Protein AF-A0A7C3FLA0-F1 (afdb_monomer_lite)

Secondary structure (DSSP, 8-state):
-PPEEEEE--S-HHHHHHHHHHHHHH-PEEEEEEEESSS-S--HHHHHHHHHTT-SEEEEEE-HHHHIIIIIHHHHHTT--BTTTB--HHHHHHHHHHHHHHHHHHHHT-SEEEE---TT---------SS----------TT----HHHH--STT----TTHHHHHHHHHTHHHHHHHHHHS-SS----

pLDDT: mean 84.27, std 17.68, range [27.56, 97.69]

Structure (mmCIF, N/CA/C/O backbone):
data_AF-A0A7C3FLA0-F1
#
_entry.id   AF-A0A7C3FLA0-F1
#
loop_
_atom_site.group_PDB
_atom_site.id
_atom_site.type_symbol
_atom_site.label_atom_id
_atom_site.label_alt_id
_atom_site.label_comp_id
_atom_site.label_asym_id
_atom_site.label_entity_id
_atom_site.label_seq_id
_atom_site.pdbx_PDB_ins_code
_atom_site.Cartn_x
_atom_site.Cartn_y
_atom_site.Cartn_z
_atom_site.occupancy
_atom_site.B_iso_or_equiv
_atom_site.auth_seq_id
_atom_site.auth_comp_id
_atom_site.auth_asym_id
_atom_site.auth_atom_id
_atom_site.pdbx_PDB_model_num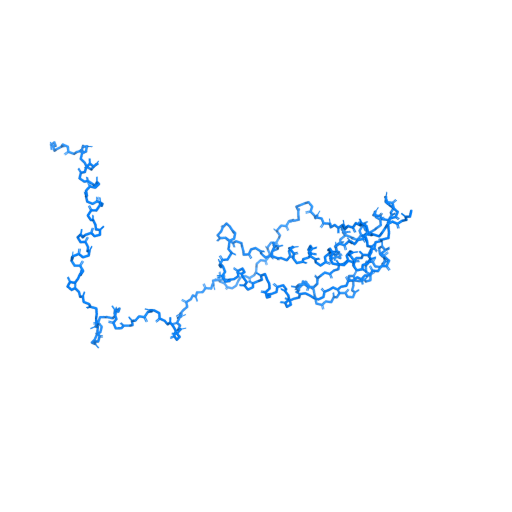
ATOM 1 N N . MET A 1 1 ? -28.537 -6.741 24.104 1.00 51.50 1 MET A N 1
ATOM 2 C CA . MET A 1 1 ? -27.100 -6.924 24.397 1.00 51.50 1 MET A CA 1
ATOM 3 C C . MET A 1 1 ? -26.353 -5.803 23.706 1.00 51.50 1 MET A C 1
ATOM 5 O O . MET A 1 1 ? -26.644 -5.553 22.544 1.00 51.50 1 MET A O 1
ATOM 9 N N . SER A 1 2 ? -25.480 -5.097 24.422 1.00 67.00 2 SER A N 1
ATOM 10 C CA . SER A 1 2 ? -24.563 -4.131 23.807 1.00 67.00 2 SER A CA 1
ATOM 11 C C . SER A 1 2 ? -23.620 -4.897 22.872 1.00 67.00 2 SER A C 1
ATOM 13 O O . SER A 1 2 ? -23.016 -5.882 23.290 1.00 67.00 2 SER A O 1
ATOM 15 N N . GLY A 1 3 ? -23.589 -4.531 21.589 1.00 89.44 3 GLY A N 1
ATOM 16 C CA . GLY A 1 3 ? -22.685 -5.137 20.610 1.00 89.44 3 GLY A CA 1
ATOM 17 C C . GLY A 1 3 ? -21.301 -4.490 20.664 1.00 89.44 3 GLY A C 1
ATOM 18 O O . GLY A 1 3 ? -21.177 -3.315 21.003 1.00 89.44 3 GLY A O 1
ATOM 19 N N . LYS A 1 4 ? -20.257 -5.233 20.295 1.00 95.56 4 LYS A N 1
ATOM 20 C CA . LYS A 1 4 ? -18.892 -4.703 20.174 1.00 95.56 4 LYS A CA 1
ATOM 21 C C . LYS A 1 4 ? -18.638 -4.207 18.747 1.00 95.56 4 LYS A C 1
ATOM 23 O O . LYS A 1 4 ? -19.071 -4.845 17.785 1.00 95.56 4 LYS A O 1
ATOM 28 N N . VAL A 1 5 ? -17.934 -3.086 18.608 1.00 96.50 5 VAL A N 1
ATOM 29 C CA . VAL A 1 5 ? -17.499 -2.521 17.321 1.00 96.50 5 VAL A CA 1
ATOM 30 C C . VAL A 1 5 ? -15.982 -2.402 17.277 1.00 96.50 5 VAL A C 1
ATOM 32 O O . VAL A 1 5 ? -15.367 -1.946 18.243 1.00 96.50 5 VAL A O 1
ATOM 35 N N . ILE A 1 6 ? -15.379 -2.788 16.148 1.00 97.69 6 ILE A N 1
ATOM 36 C CA . ILE A 1 6 ? -13.964 -2.496 15.891 1.00 97.69 6 ILE A CA 1
ATOM 37 C C . ILE A 1 6 ? -13.851 -1.198 15.107 1.00 97.69 6 ILE A C 1
ATOM 39 O O . ILE A 1 6 ? -14.313 -1.124 13.971 1.00 97.69 6 ILE A O 1
ATOM 43 N N . LEU A 1 7 ? -13.221 -0.189 15.697 1.00 96.12 7 LEU A N 1
ATOM 44 C CA . LEU A 1 7 ? -12.960 1.092 15.055 1.00 96.12 7 LEU A CA 1
ATOM 45 C C . LEU A 1 7 ? -11.528 1.131 14.511 1.00 96.12 7 LEU A C 1
ATOM 47 O O . LEU A 1 7 ? -10.572 1.096 15.285 1.00 96.12 7 LEU A O 1
ATOM 51 N N . ALA A 1 8 ? -11.373 1.275 13.194 1.00 94.19 8 ALA A N 1
ATOM 52 C CA . ALA A 1 8 ? -10.091 1.641 12.598 1.00 94.19 8 ALA A CA 1
ATOM 53 C C . ALA A 1 8 ? -9.675 3.034 13.106 1.00 94.19 8 ALA A C 1
ATOM 55 O O . ALA A 1 8 ? -10.347 4.030 12.826 1.00 94.19 8 ALA A O 1
ATOM 56 N N . TYR A 1 9 ? -8.584 3.092 13.870 1.00 93.25 9 TYR A N 1
ATOM 57 C CA . TYR A 1 9 ? -8.217 4.238 14.697 1.00 93.25 9 TYR A CA 1
ATOM 58 C C . TYR A 1 9 ? -6.819 4.754 14.355 1.00 93.25 9 TYR A C 1
ATOM 60 O O . TYR A 1 9 ? -5.822 4.053 14.545 1.00 93.25 9 TYR A O 1
ATOM 68 N N . SER A 1 10 ? -6.751 5.998 13.875 1.00 87.94 10 SER A N 1
ATOM 69 C CA . SER A 1 10 ? -5.503 6.673 13.491 1.00 87.94 10 SER A CA 1
ATOM 70 C C . SER A 1 10 ? -4.912 7.553 14.595 1.00 87.94 10 SER A C 1
ATOM 72 O O . SER A 1 10 ? -3.796 8.034 14.449 1.00 87.94 10 SER A O 1
ATOM 74 N N . GLY A 1 11 ? -5.654 7.812 15.679 1.00 88.12 11 GLY A N 1
ATOM 75 C CA . GLY A 1 11 ? -5.271 8.806 16.690 1.00 88.12 11 GLY A CA 1
ATOM 76 C C . GLY A 1 11 ? -5.697 10.240 16.356 1.00 88.12 11 GLY A C 1
ATOM 77 O O . GLY A 1 11 ? -5.487 11.145 17.167 1.00 88.12 11 GLY A O 1
ATOM 78 N N . GLY A 1 12 ? -6.325 10.465 15.196 1.00 87.19 12 GLY A N 1
ATOM 79 C CA . GLY A 1 12 ? -6.880 11.761 14.802 1.00 87.19 12 GLY A CA 1
ATOM 80 C C . GLY A 1 12 ? -8.119 12.155 15.614 1.00 87.19 12 GLY A C 1
ATOM 81 O O . GLY A 1 12 ? -8.790 11.295 16.188 1.00 87.19 12 GLY A O 1
ATOM 82 N N . LEU A 1 13 ? -8.430 13.458 15.638 1.00 87.81 13 LEU A N 1
ATOM 83 C CA . LEU A 1 13 ? -9.571 14.027 16.371 1.00 87.81 13 LEU A CA 1
ATOM 84 C C . LEU A 1 13 ? -10.882 13.295 16.055 1.00 87.81 13 LEU A C 1
ATOM 86 O O . LEU A 1 13 ? -11.545 12.823 16.974 1.00 87.81 13 LEU A O 1
ATOM 90 N N . ASP A 1 14 ? -11.204 13.135 14.772 1.00 87.94 14 ASP A N 1
ATOM 91 C CA . ASP A 1 14 ? -12.463 12.526 14.329 1.00 87.94 14 ASP A CA 1
ATOM 92 C C . ASP A 1 14 ? -12.613 11.093 14.845 1.00 87.94 14 ASP A C 1
ATOM 94 O O . ASP A 1 14 ? -13.653 10.718 15.382 1.00 87.94 14 ASP A O 1
ATOM 98 N N . THR A 1 15 ? -11.545 10.294 14.750 1.00 89.81 15 THR A N 1
ATOM 99 C CA . THR A 1 15 ? -11.551 8.914 15.247 1.00 89.81 15 THR A CA 1
ATOM 100 C C . THR A 1 15 ? -11.588 8.835 16.772 1.00 89.81 15 THR A C 1
ATOM 102 O O . THR A 1 15 ? -12.104 7.858 17.299 1.00 89.81 15 THR A O 1
ATOM 105 N N . SER A 1 16 ? -11.089 9.845 17.495 1.00 93.44 16 SER A N 1
ATOM 106 C CA . SER A 1 16 ? -11.213 9.913 18.958 1.00 93.44 16 SER A CA 1
ATOM 107 C C . SER A 1 16 ? -12.637 10.273 19.384 1.00 93.44 16 SER A C 1
ATOM 109 O O . SER A 1 16 ? -13.192 9.617 20.259 1.00 93.44 16 SER A O 1
ATOM 111 N N . VAL A 1 17 ? -13.269 11.251 18.726 1.00 93.56 17 VAL A N 1
ATOM 112 C CA . VAL A 1 17 ? -14.672 11.622 18.987 1.00 93.56 17 VAL A CA 1
ATOM 113 C C . VAL A 1 17 ? -15.623 10.478 18.619 1.00 93.56 17 VAL A C 1
ATOM 115 O O . VAL A 1 17 ? -16.594 10.225 19.331 1.00 93.56 17 VAL A O 1
ATOM 118 N N . ALA A 1 18 ? -15.319 9.730 17.553 1.00 93.50 18 ALA A N 1
ATOM 119 C CA . ALA A 1 18 ? -16.112 8.579 17.128 1.00 93.50 18 ALA A CA 1
ATOM 120 C C . ALA A 1 18 ? -16.239 7.493 18.210 1.00 93.50 18 ALA A C 1
ATOM 122 O O . ALA A 1 18 ? -17.262 6.815 18.251 1.00 93.50 18 ALA A O 1
ATOM 123 N N . ILE A 1 19 ? -15.250 7.337 19.101 1.00 95.38 19 ILE A N 1
ATOM 124 C CA . ILE A 1 19 ? -15.308 6.369 20.209 1.00 95.38 19 ILE A CA 1
ATOM 125 C C . ILE A 1 19 ? -16.472 6.712 21.147 1.00 95.38 19 ILE A C 1
ATOM 127 O O . ILE A 1 19 ? -17.348 5.876 21.378 1.00 95.38 19 ILE A O 1
ATOM 131 N N . GLY A 1 20 ? -16.515 7.958 21.630 1.00 94.50 20 GLY A N 1
ATOM 132 C CA . GLY A 1 20 ? -17.603 8.450 22.476 1.00 94.50 20 GLY A CA 1
ATOM 133 C C . GLY A 1 20 ? -18.946 8.404 21.751 1.00 94.50 20 GLY A C 1
ATOM 134 O O . GLY A 1 20 ? -19.919 7.871 22.279 1.00 94.50 20 GLY A O 1
ATOM 135 N N . TRP A 1 21 ? -18.979 8.848 20.491 1.00 94.75 21 TRP A N 1
ATOM 136 C CA . TRP A 1 21 ? -20.202 8.853 19.691 1.00 94.75 21 TRP A CA 1
ATOM 137 C C . TRP A 1 21 ? -20.785 7.450 19.470 1.00 94.75 21 TRP A C 1
ATOM 139 O O . TRP A 1 21 ? -21.989 7.264 19.621 1.00 94.75 21 TRP A O 1
ATOM 149 N N . LEU A 1 22 ? -19.963 6.441 19.156 1.00 94.69 22 LEU A N 1
ATOM 150 C CA . LEU A 1 22 ? -20.425 5.055 18.981 1.00 94.69 22 LEU A CA 1
ATOM 151 C C . LEU A 1 22 ? -20.998 4.483 20.283 1.00 94.69 22 LEU A C 1
ATOM 153 O O . LEU A 1 22 ? -22.019 3.788 20.267 1.00 94.69 22 LEU A O 1
ATOM 157 N N . LYS A 1 23 ? -20.371 4.818 21.412 1.00 94.06 23 LYS A N 1
ATOM 158 C CA . LYS A 1 23 ? -20.833 4.420 22.739 1.00 94.06 23 LYS A CA 1
ATOM 159 C C . LYS A 1 23 ? -22.159 5.089 23.103 1.00 94.06 23 LYS A C 1
ATOM 161 O O . LYS A 1 23 ? -23.083 4.400 23.513 1.00 94.06 23 LYS A O 1
ATOM 166 N N . GLU A 1 24 ? -22.287 6.398 22.919 1.00 94.31 24 GLU A N 1
ATOM 167 C CA . GLU A 1 24 ? -23.503 7.150 23.262 1.00 94.31 24 GLU A CA 1
ATOM 168 C C . GLU A 1 24 ? -24.671 6.837 22.320 1.00 94.31 24 GLU A C 1
ATOM 170 O O . GLU A 1 24 ? -25.794 6.603 22.764 1.00 94.31 24 GLU A O 1
ATOM 175 N N . ARG A 1 25 ? -24.417 6.802 21.007 1.00 94.38 25 ARG A N 1
ATOM 176 C CA . ARG A 1 25 ? -25.463 6.676 19.985 1.00 94.38 25 ARG A CA 1
ATOM 177 C C . ARG A 1 25 ? -25.968 5.249 19.801 1.00 94.38 25 ARG A C 1
ATOM 179 O O . ARG A 1 25 ? -27.135 5.074 19.437 1.00 94.38 25 ARG A O 1
ATOM 186 N N . TYR A 1 26 ? -25.097 4.256 19.981 1.00 93.38 26 TYR A N 1
ATOM 187 C CA . TYR A 1 26 ? -25.412 2.844 19.731 1.00 93.38 26 TYR A CA 1
ATOM 188 C C . TYR A 1 26 ? -25.230 1.954 20.961 1.00 93.38 26 TYR A C 1
ATOM 190 O O . TYR A 1 26 ? -25.517 0.760 20.885 1.00 93.38 26 TYR A O 1
ATOM 198 N N . GLY A 1 27 ? -24.765 2.498 22.089 1.00 93.62 27 GLY A N 1
ATOM 199 C CA . GLY A 1 27 ? -24.521 1.711 23.294 1.00 93.62 27 GLY A CA 1
ATOM 200 C C . GLY A 1 27 ? -23.444 0.650 23.098 1.00 93.62 27 GLY A C 1
ATOM 201 O O . GLY A 1 27 ? -23.500 -0.356 23.795 1.00 93.62 27 GLY A O 1
ATOM 202 N N . MET A 1 28 ? -22.536 0.807 22.127 1.00 95.06 28 MET A N 1
ATOM 203 C CA . MET A 1 28 ? -21.569 -0.226 21.742 1.00 95.06 28 MET A CA 1
ATOM 204 C C . MET A 1 28 ? -20.261 -0.125 22.523 1.00 95.06 28 MET A C 1
ATOM 206 O O . MET A 1 28 ? -19.770 0.967 22.811 1.00 95.06 28 MET A O 1
ATOM 210 N N . GLU A 1 29 ? -19.656 -1.277 22.797 1.00 96.38 29 GLU A N 1
ATOM 211 C CA . GLU A 1 29 ? -18.282 -1.347 23.287 1.00 96.38 29 GLU A CA 1
ATOM 212 C C . GLU A 1 29 ? -17.303 -1.144 22.129 1.00 96.38 29 GLU A C 1
ATOM 214 O O . GLU A 1 29 ? -17.315 -1.894 21.149 1.00 96.38 29 GLU A O 1
ATOM 219 N N . VAL A 1 30 ? -16.446 -0.129 22.234 1.00 97.06 30 VAL A N 1
ATOM 220 C CA . VAL A 1 30 ? -15.512 0.232 21.164 1.00 97.06 30 VAL A CA 1
ATOM 221 C C . VAL A 1 30 ? -14.139 -0.368 21.435 1.00 97.06 30 VAL A C 1
ATOM 223 O O . VAL A 1 30 ? -13.468 0.006 22.397 1.00 97.06 30 VAL A O 1
ATOM 226 N N . VAL A 1 31 ? -13.701 -1.267 20.557 1.00 97.50 31 VAL A N 1
ATOM 227 C CA . VAL A 1 31 ? -12.308 -1.721 20.480 1.00 97.50 31 VAL A CA 1
ATOM 228 C C . VAL A 1 31 ? -11.641 -0.993 19.325 1.00 97.50 31 VAL A C 1
ATOM 230 O O . VAL A 1 31 ? -12.150 -1.000 18.207 1.00 97.50 31 VAL A O 1
ATOM 233 N N . THR A 1 32 ? -10.505 -0.352 19.568 1.00 97.00 32 THR A N 1
ATOM 234 C CA . THR A 1 32 ? -9.769 0.337 18.505 1.00 97.00 32 THR A CA 1
ATOM 235 C C . THR A 1 32 ? -8.733 -0.582 17.873 1.00 97.00 32 THR A C 1
ATOM 237 O O . THR A 1 32 ? -8.091 -1.378 18.558 1.00 97.00 32 THR A O 1
ATOM 240 N N . LEU A 1 33 ? -8.565 -0.460 16.557 1.00 96.75 33 LEU A N 1
ATOM 241 C CA . LEU A 1 33 ? -7.506 -1.103 15.791 1.00 96.75 33 LEU A CA 1
ATOM 242 C C . LEU A 1 33 ? -6.653 -0.033 15.109 1.00 96.75 33 LEU A C 1
ATOM 244 O O . LEU A 1 33 ? -7.130 0.674 14.221 1.00 96.75 33 LEU A O 1
ATOM 248 N N . THR A 1 34 ? -5.378 0.032 15.472 1.00 94.81 34 THR A N 1
ATOM 249 C CA . THR A 1 34 ? -4.352 0.762 14.721 1.00 94.81 34 THR A CA 1
ATOM 250 C C . THR A 1 34 ? -3.480 -0.241 13.973 1.00 94.81 34 THR A C 1
ATOM 252 O O . THR A 1 34 ? -3.007 -1.213 14.558 1.00 94.81 34 THR A O 1
ATOM 255 N N . VAL A 1 35 ? -3.267 -0.026 12.677 1.00 93.50 35 VAL A N 1
ATOM 256 C CA . VAL A 1 35 ? -2.389 -0.869 11.856 1.00 93.50 35 VAL A CA 1
ATOM 257 C C . VAL A 1 35 ? -1.114 -0.087 11.566 1.00 93.50 35 VAL A C 1
ATOM 259 O O . VAL A 1 35 ? -1.184 0.975 10.955 1.00 93.50 35 VAL A O 1
ATOM 262 N N . ASP A 1 36 ? 0.028 -0.610 12.004 1.00 94.00 36 ASP A N 1
ATOM 263 C CA . ASP A 1 36 ? 1.347 -0.056 11.708 1.00 94.00 36 ASP A CA 1
ATOM 264 C C . ASP A 1 36 ? 1.821 -0.541 10.334 1.00 94.00 36 ASP A C 1
ATOM 266 O O . ASP A 1 36 ? 2.253 -1.686 10.167 1.00 94.00 36 ASP A O 1
ATOM 270 N N . VAL A 1 37 ? 1.747 0.360 9.358 1.00 92.56 37 VAL A N 1
ATOM 271 C CA . VAL A 1 37 ? 2.315 0.196 8.010 1.00 92.56 37 VAL A CA 1
ATOM 272 C C . VAL A 1 37 ? 3.550 1.082 7.801 1.00 92.56 37 VAL A C 1
ATOM 274 O O . VAL A 1 37 ? 3.925 1.370 6.667 1.00 92.56 37 VAL A O 1
ATOM 277 N N . GLY A 1 38 ? 4.184 1.530 8.890 1.00 88.62 38 GLY A N 1
ATOM 278 C CA . GLY A 1 38 ? 5.305 2.473 8.877 1.00 88.62 38 GLY A CA 1
ATOM 279 C C . GLY A 1 38 ? 4.872 3.932 9.017 1.00 88.62 38 GLY A C 1
ATOM 280 O O . GLY A 1 38 ? 5.587 4.828 8.578 1.00 88.62 38 GLY A O 1
ATOM 281 N N . ASN A 1 39 ? 3.685 4.172 9.577 1.00 81.00 39 ASN A N 1
ATOM 282 C CA . ASN A 1 39 ? 3.087 5.504 9.672 1.00 81.00 39 ASN A CA 1
ATOM 283 C C . ASN A 1 39 ? 3.502 6.293 10.920 1.00 81.00 39 ASN A C 1
ATOM 285 O O . ASN A 1 39 ? 3.446 7.514 10.863 1.00 81.00 39 ASN A O 1
ATOM 289 N N . GLU A 1 40 ? 3.887 5.633 12.017 1.00 82.94 40 GLU A N 1
ATOM 290 C CA . GLU A 1 40 ? 4.377 6.304 13.228 1.00 82.94 40 GLU A CA 1
ATOM 291 C C . GLU A 1 40 ? 5.471 5.492 13.937 1.00 82.94 40 GLU A C 1
ATOM 293 O O . GLU A 1 40 ? 5.443 4.260 13.887 1.00 82.94 40 GLU A O 1
ATOM 298 N N . PRO A 1 41 ? 6.431 6.151 14.617 1.00 78.00 41 PRO A N 1
ATOM 299 C CA . PRO A 1 41 ? 7.508 5.476 15.333 1.00 78.00 41 PRO A CA 1
ATOM 300 C C . PRO A 1 41 ? 7.087 4.990 16.728 1.00 78.00 41 PRO A C 1
ATOM 302 O O . PRO A 1 41 ? 7.670 4.032 17.231 1.00 78.00 41 PRO A O 1
ATOM 305 N N . ASP A 1 42 ? 6.097 5.632 17.357 1.00 86.00 42 ASP A N 1
ATOM 306 C CA . ASP A 1 42 ? 5.585 5.259 18.677 1.00 86.00 42 ASP A CA 1
ATOM 307 C C . ASP A 1 42 ? 4.053 5.346 18.729 1.00 86.00 42 ASP A C 1
ATOM 309 O O . ASP A 1 42 ? 3.439 6.351 18.375 1.00 86.00 42 ASP A O 1
ATOM 313 N N . PHE A 1 43 ? 3.435 4.276 19.222 1.00 90.44 43 PHE A N 1
ATOM 314 C CA . PHE A 1 43 ? 1.989 4.136 19.363 1.00 90.44 43 PHE A CA 1
ATOM 315 C C . PHE A 1 43 ? 1.506 4.343 20.806 1.00 90.44 43 PHE A C 1
ATOM 317 O O . PHE A 1 43 ? 0.305 4.233 21.059 1.00 90.44 43 PHE A O 1
ATOM 324 N N . SER A 1 44 ? 2.395 4.638 21.761 1.00 91.38 44 SER A N 1
ATOM 325 C CA . SER A 1 44 ? 2.057 4.843 23.176 1.00 91.38 44 SER A CA 1
ATOM 326 C C . SER A 1 44 ? 1.004 5.944 23.365 1.00 91.38 44 SER A C 1
ATOM 328 O O . SER A 1 44 ? -0.042 5.711 23.975 1.00 91.38 44 SER A O 1
ATOM 330 N N . ALA A 1 45 ? 1.214 7.105 22.742 1.00 89.88 45 ALA A N 1
ATOM 331 C CA . ALA A 1 45 ? 0.295 8.237 22.797 1.00 89.88 45 ALA A CA 1
ATOM 332 C C . ALA A 1 45 ? -1.057 7.923 22.135 1.00 89.88 45 ALA A C 1
ATOM 334 O O . ALA A 1 45 ? -2.108 8.276 22.666 1.00 89.88 45 ALA A O 1
ATOM 335 N N . ILE A 1 46 ? -1.046 7.211 21.001 1.00 90.38 46 ILE A N 1
ATOM 336 C CA . ILE A 1 46 ? -2.264 6.782 20.293 1.00 90.38 46 ILE A CA 1
ATOM 337 C C . ILE A 1 46 ? -3.076 5.832 21.178 1.0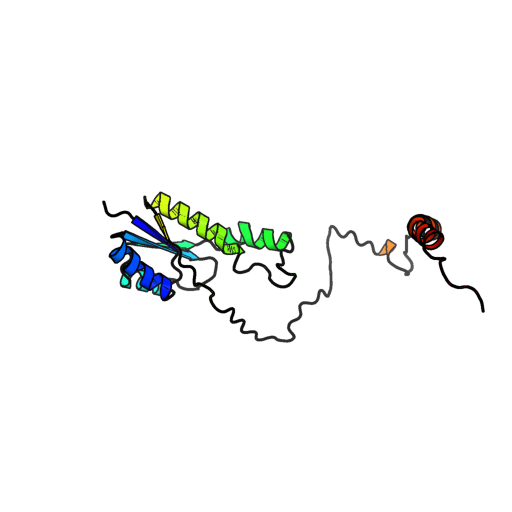0 90.38 46 ILE A C 1
ATOM 339 O O . ILE A 1 46 ? -4.295 5.988 21.293 1.00 90.38 46 ILE A O 1
ATOM 343 N N . ARG A 1 47 ? -2.403 4.886 21.846 1.00 93.81 47 ARG A N 1
ATOM 344 C CA . ARG A 1 47 ? -3.035 3.957 22.789 1.00 93.81 47 ARG A CA 1
ATOM 345 C C . ARG A 1 47 ? -3.678 4.692 23.952 1.00 93.81 47 ARG A C 1
ATOM 347 O O . ARG A 1 47 ? -4.860 4.475 24.203 1.00 93.81 47 ARG A O 1
ATOM 354 N N . GLN A 1 48 ? -2.931 5.573 24.613 1.00 94.88 48 GLN A N 1
ATOM 355 C CA . GLN A 1 48 ? -3.450 6.323 25.753 1.00 94.88 48 GLN A CA 1
ATOM 356 C C . GLN A 1 48 ? -4.656 7.173 25.343 1.00 94.88 48 GLN A C 1
ATOM 358 O O . GLN A 1 48 ? -5.714 7.078 25.953 1.00 94.88 48 GLN A O 1
ATOM 363 N N . LYS A 1 49 ? -4.554 7.882 24.215 1.00 94.50 49 LYS A N 1
ATOM 364 C CA . LYS A 1 49 ? -5.642 8.710 23.689 1.00 94.50 49 LYS A CA 1
ATOM 365 C C . LYS A 1 49 ? -6.919 7.916 23.392 1.00 94.50 49 LYS A C 1
ATOM 367 O O . LYS A 1 49 ? -8.013 8.427 23.601 1.00 94.50 49 LYS A O 1
ATOM 372 N N . ALA A 1 50 ? -6.805 6.683 22.891 1.00 94.81 50 ALA A N 1
ATOM 373 C CA . ALA A 1 50 ? -7.972 5.831 22.655 1.00 94.81 50 ALA A CA 1
ATOM 374 C C . ALA A 1 50 ? -8.650 5.399 23.964 1.00 94.81 50 ALA A C 1
ATOM 376 O O . ALA A 1 50 ? -9.879 5.386 24.040 1.00 94.81 50 ALA A O 1
ATOM 377 N N . LEU A 1 51 ? -7.857 5.060 24.985 1.00 96.12 51 LEU A N 1
ATOM 378 C CA . LEU A 1 51 ? -8.366 4.700 26.311 1.00 96.12 51 LEU A CA 1
ATOM 379 C C . LEU A 1 51 ? -9.055 5.893 26.976 1.00 96.12 51 LEU A C 1
ATOM 381 O O . LEU A 1 51 ? -10.185 5.757 27.441 1.00 96.12 51 LEU A O 1
ATOM 385 N N . ASP A 1 52 ? -8.425 7.068 26.934 1.00 95.88 52 ASP A N 1
ATOM 386 C CA . ASP A 1 52 ? -8.976 8.310 27.485 1.00 95.88 52 ASP A CA 1
ATOM 387 C C . ASP A 1 52 ? -10.292 8.703 26.792 1.00 95.88 52 ASP A C 1
ATOM 389 O O . ASP A 1 52 ? -11.216 9.206 27.428 1.00 95.88 52 ASP A O 1
ATOM 393 N N . ALA A 1 53 ? -10.411 8.419 25.491 1.00 94.69 53 ALA A N 1
ATOM 394 C CA . ALA A 1 53 ? -11.632 8.623 24.714 1.00 94.69 53 ALA A CA 1
ATOM 395 C C . ALA A 1 53 ? -12.732 7.573 24.986 1.00 94.69 53 ALA A C 1
ATOM 397 O O . ALA A 1 53 ? -13.845 7.707 24.476 1.00 94.69 53 ALA A O 1
ATOM 398 N N . GLY A 1 54 ? -12.451 6.539 25.787 1.00 95.62 54 GLY A N 1
ATOM 399 C CA . GLY A 1 54 ? -13.436 5.560 26.248 1.00 95.62 54 GLY A CA 1
ATOM 400 C C . GLY A 1 54 ? -13.438 4.217 25.514 1.00 95.62 54 GLY A C 1
ATOM 401 O O . GLY A 1 54 ? -14.433 3.492 25.607 1.00 95.62 54 GLY A O 1
ATOM 402 N N . ALA A 1 55 ? -12.366 3.869 24.793 1.00 96.62 55 ALA A N 1
ATOM 403 C CA . ALA A 1 55 ? -12.222 2.543 24.196 1.00 96.62 55 ALA A CA 1
ATOM 404 C C . ALA A 1 55 ? -12.039 1.473 25.284 1.00 96.62 55 ALA A C 1
ATOM 406 O O . ALA A 1 55 ? -11.267 1.655 26.223 1.00 96.62 55 ALA A O 1
ATOM 407 N N . VAL A 1 56 ? -12.704 0.324 25.136 1.00 96.88 56 VAL A N 1
ATOM 408 C CA . VAL A 1 56 ? -12.591 -0.790 26.099 1.00 96.88 56 VAL A CA 1
ATOM 409 C C . VAL A 1 56 ? -11.313 -1.606 25.899 1.00 96.88 56 VAL A C 1
ATOM 411 O O . VAL A 1 56 ? -10.858 -2.295 26.808 1.00 96.88 56 VAL A O 1
ATOM 414 N N . LYS A 1 57 ? -10.730 -1.545 24.697 1.00 96.81 57 LYS A N 1
ATOM 415 C CA . LYS A 1 57 ? -9.482 -2.221 24.335 1.00 96.81 57 LYS A CA 1
ATOM 416 C C . LYS A 1 57 ? -8.823 -1.507 23.161 1.00 96.81 57 LYS A C 1
ATOM 418 O O . LYS A 1 57 ? -9.510 -1.037 22.256 1.00 96.81 57 LYS A O 1
ATOM 423 N N . VAL A 1 58 ? -7.491 -1.488 23.161 1.00 96.81 58 VAL A N 1
ATOM 424 C CA . VAL A 1 58 ? -6.683 -0.958 22.058 1.00 96.81 58 VAL A CA 1
ATOM 425 C C . VAL A 1 58 ? -5.812 -2.057 21.472 1.00 96.81 58 VAL A C 1
ATOM 427 O O . VAL A 1 58 ? -4.937 -2.607 22.146 1.00 96.81 58 VAL A O 1
ATOM 430 N N . VAL A 1 59 ? -6.028 -2.349 20.196 1.00 96.50 59 VAL A N 1
ATOM 431 C CA . VAL A 1 59 ? -5.242 -3.292 19.408 1.00 96.50 59 VAL A CA 1
ATOM 432 C C . VAL A 1 59 ? -4.335 -2.500 18.474 1.00 96.50 59 VAL A C 1
ATOM 434 O O . VAL A 1 59 ? -4.791 -1.621 17.748 1.00 96.50 59 VAL A O 1
ATOM 437 N N . VAL A 1 60 ? -3.044 -2.829 18.475 1.00 95.12 60 VAL A N 1
ATOM 438 C CA . VAL A 1 60 ? -2.099 -2.343 17.463 1.00 95.12 60 VAL A CA 1
ATOM 439 C C . VAL A 1 60 ? -1.536 -3.558 16.746 1.00 95.12 60 VAL A C 1
ATOM 441 O O . VAL A 1 60 ? -1.038 -4.472 17.405 1.00 95.12 60 VAL A O 1
ATOM 444 N N . ARG A 1 61 ? -1.654 -3.589 15.418 1.00 94.44 61 ARG A N 1
ATOM 445 C CA . ARG A 1 61 ? -1.142 -4.665 14.564 1.00 94.44 61 ARG A CA 1
ATOM 446 C C . ARG A 1 61 ? 0.051 -4.157 13.775 1.00 94.44 61 ARG A C 1
ATOM 448 O O . ARG A 1 61 ? -0.089 -3.220 13.000 1.00 94.44 61 ARG A O 1
ATOM 455 N N . GLU A 1 62 ? 1.199 -4.793 13.957 1.00 95.06 62 GLU A N 1
ATOM 456 C CA . GLU A 1 62 ? 2.361 -4.559 13.105 1.00 95.06 62 GLU A CA 1
ATOM 457 C C . GLU A 1 62 ? 2.168 -5.268 11.764 1.00 95.06 62 GLU A C 1
ATOM 459 O O . GLU A 1 62 ? 1.954 -6.479 11.733 1.00 95.06 62 GLU A O 1
ATOM 464 N N . ALA A 1 63 ? 2.202 -4.509 10.667 1.00 95.56 63 ALA A N 1
ATOM 465 C CA . ALA A 1 63 ? 1.891 -5.014 9.333 1.00 95.56 63 ALA A CA 1
ATOM 466 C C . ALA A 1 63 ? 2.834 -4.472 8.243 1.00 95.56 63 ALA A C 1
ATOM 468 O O . ALA A 1 63 ? 2.547 -4.617 7.060 1.00 95.56 63 ALA A O 1
ATOM 469 N N . LYS A 1 64 ? 3.974 -3.866 8.610 1.00 94.94 64 LYS A N 1
ATOM 470 C CA . LYS A 1 64 ? 4.964 -3.309 7.663 1.00 94.94 64 LYS A CA 1
ATOM 471 C C . LYS A 1 64 ? 5.450 -4.335 6.642 1.00 94.94 64 LYS A C 1
ATOM 473 O O . LYS A 1 64 ? 5.395 -4.079 5.445 1.00 94.94 64 LYS A O 1
ATOM 478 N N . GLU A 1 65 ? 5.898 -5.499 7.107 1.00 96.50 65 GLU A N 1
ATOM 479 C CA . GLU A 1 65 ? 6.429 -6.543 6.220 1.00 96.50 65 GLU A CA 1
ATOM 480 C C . GLU A 1 65 ? 5.342 -7.084 5.286 1.00 96.50 65 GLU A C 1
ATOM 482 O O . GLU A 1 65 ? 5.553 -7.260 4.086 1.00 96.50 65 GLU A O 1
ATOM 487 N N . GLU A 1 66 ? 4.148 -7.292 5.834 1.00 96.50 66 GLU A N 1
ATOM 488 C CA . GLU A 1 66 ? 2.987 -7.749 5.085 1.00 96.50 66 GLU A CA 1
ATOM 489 C C . GLU A 1 66 ? 2.555 -6.725 4.027 1.00 96.50 66 GLU A C 1
ATOM 491 O O . GLU A 1 66 ? 2.331 -7.081 2.869 1.00 96.50 66 GLU A O 1
ATOM 496 N N . PHE A 1 67 ? 2.532 -5.443 4.394 1.00 96.31 67 PHE A N 1
ATOM 497 C CA . PHE A 1 67 ? 2.254 -4.328 3.500 1.00 96.31 67 PHE A CA 1
ATOM 498 C C . PHE A 1 67 ? 3.262 -4.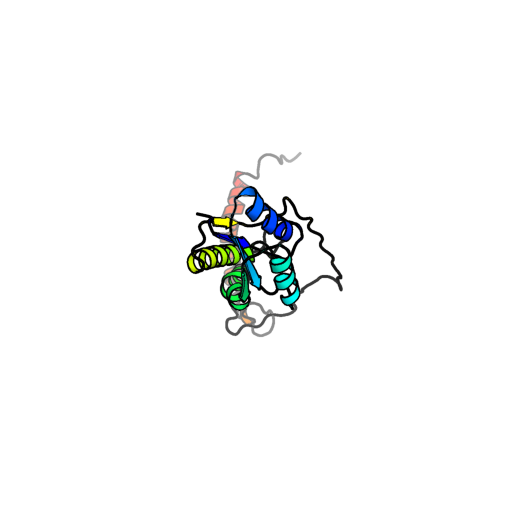257 2.351 1.00 96.31 67 PHE A C 1
ATOM 500 O O . PHE A 1 67 ? 2.875 -4.188 1.180 1.00 96.31 67 PHE A O 1
ATOM 507 N N . VAL A 1 68 ? 4.557 -4.338 2.665 1.00 95.31 68 VAL A N 1
ATOM 508 C CA . VAL A 1 68 ? 5.621 -4.268 1.661 1.00 95.31 68 VAL A CA 1
ATOM 509 C C . VAL A 1 68 ? 5.534 -5.443 0.690 1.00 95.31 68 VAL A C 1
ATOM 511 O O . VAL A 1 68 ? 5.510 -5.239 -0.525 1.00 95.31 68 VAL A O 1
ATOM 514 N N . ARG A 1 69 ? 5.434 -6.671 1.208 1.00 96.75 69 ARG A N 1
ATOM 515 C CA . ARG A 1 69 ? 5.432 -7.880 0.376 1.00 96.75 69 ARG A CA 1
ATOM 516 C C . ARG A 1 69 ? 4.182 -8.024 -0.477 1.00 96.75 69 ARG A C 1
ATOM 518 O O . ARG A 1 69 ? 4.296 -8.433 -1.629 1.00 96.75 69 ARG A O 1
ATOM 525 N N . ARG A 1 70 ? 3.003 -7.737 0.082 1.00 96.56 70 ARG A N 1
ATOM 526 C CA . ARG A 1 70 ? 1.721 -7.993 -0.592 1.00 96.56 70 ARG A CA 1
ATOM 527 C C . ARG A 1 70 ? 1.243 -6.827 -1.453 1.00 96.56 70 ARG A C 1
ATOM 529 O O . ARG A 1 70 ? 0.461 -7.065 -2.365 1.00 96.56 70 ARG A O 1
ATOM 536 N N . PHE A 1 71 ? 1.690 -5.596 -1.187 1.00 94.56 71 PHE A N 1
ATOM 537 C CA . PHE A 1 71 ? 1.159 -4.406 -1.865 1.00 94.56 71 PHE A CA 1
ATOM 538 C C . PHE A 1 71 ? 2.244 -3.540 -2.504 1.00 94.56 71 PHE A C 1
ATOM 540 O O . PHE A 1 71 ? 2.131 -3.217 -3.684 1.00 94.56 71 PHE A O 1
ATOM 547 N N . VAL A 1 72 ? 3.318 -3.202 -1.781 1.00 93.19 72 VAL A N 1
ATOM 548 C CA . VAL A 1 72 ? 4.351 -2.291 -2.314 1.00 93.19 72 VAL A CA 1
ATOM 549 C C . VAL A 1 72 ? 5.161 -2.940 -3.435 1.00 93.19 72 VAL A C 1
ATOM 551 O O . VAL A 1 72 ? 5.295 -2.351 -4.505 1.00 93.19 72 VAL A O 1
ATOM 554 N N . PHE A 1 73 ? 5.685 -4.154 -3.234 1.00 95.81 73 PHE A N 1
ATOM 555 C CA . PHE A 1 73 ? 6.462 -4.835 -4.275 1.00 95.81 73 PHE A CA 1
ATOM 556 C C . PHE A 1 73 ? 5.640 -5.151 -5.528 1.00 95.81 73 PHE A C 1
ATOM 558 O O . PHE A 1 73 ? 6.132 -4.842 -6.611 1.00 95.81 73 PHE A O 1
ATOM 565 N N . PRO A 1 74 ? 4.398 -5.665 -5.438 1.00 96.38 74 PRO A N 1
ATOM 566 C CA . PRO A 1 74 ? 3.567 -5.841 -6.625 1.00 96.38 74 PRO A CA 1
ATOM 567 C C . PRO A 1 74 ? 3.263 -4.529 -7.356 1.00 96.38 74 PRO A C 1
ATOM 569 O O . PRO A 1 74 ? 3.333 -4.493 -8.581 1.00 96.38 74 PRO A O 1
ATOM 572 N N . ALA A 1 75 ? 2.991 -3.435 -6.631 1.00 93.19 75 ALA A N 1
ATOM 573 C CA . ALA A 1 75 ? 2.773 -2.124 -7.247 1.00 93.19 75 ALA A CA 1
ATOM 574 C C . ALA A 1 75 ? 4.026 -1.615 -7.977 1.00 93.19 75 ALA A C 1
ATOM 576 O O . ALA A 1 75 ? 3.926 -1.099 -9.087 1.00 93.19 75 ALA A O 1
ATOM 577 N N . LEU A 1 76 ? 5.210 -1.818 -7.389 1.00 90.44 76 LEU A N 1
ATOM 578 C CA . LEU A 1 76 ? 6.487 -1.475 -8.013 1.00 90.44 76 LEU A CA 1
ATOM 579 C C . LEU A 1 76 ? 6.776 -2.341 -9.249 1.00 90.44 76 LEU A C 1
ATOM 581 O O . LEU A 1 76 ? 7.210 -1.825 -10.272 1.00 90.44 76 LEU A O 1
ATOM 585 N N . GLN A 1 77 ? 6.523 -3.650 -9.170 1.00 91.62 77 GLN A N 1
ATOM 586 C CA . GLN A 1 77 ? 6.700 -4.584 -10.288 1.00 91.62 77 GLN A CA 1
ATOM 587 C C . GLN A 1 77 ? 5.773 -4.267 -11.466 1.00 91.62 77 GLN A C 1
ATOM 589 O O . GLN A 1 77 ? 6.147 -4.499 -12.613 1.00 91.62 77 GLN A O 1
ATOM 594 N N . ALA A 1 78 ? 4.580 -3.745 -11.180 1.00 94.94 78 ALA A N 1
ATOM 595 C CA . ALA A 1 78 ? 3.600 -3.343 -12.179 1.00 94.94 78 ALA A CA 1
ATOM 596 C C . ALA A 1 78 ? 3.823 -1.925 -12.734 1.00 94.94 78 ALA A C 1
ATOM 598 O O . ALA A 1 78 ? 3.041 -1.502 -13.581 1.00 94.94 78 ALA A O 1
ATOM 599 N N . ASP A 1 79 ? 4.835 -1.192 -12.248 1.00 92.75 79 ASP A N 1
ATOM 600 C CA . ASP A 1 79 ? 5.030 0.238 -12.534 1.00 92.75 79 ASP A CA 1
ATOM 601 C C . ASP A 1 79 ? 3.733 1.046 -12.310 1.00 92.75 79 ASP A C 1
ATOM 603 O O . ASP A 1 79 ? 3.276 1.825 -13.147 1.00 92.75 79 ASP A O 1
ATOM 607 N N . ALA A 1 80 ? 3.064 0.782 -11.180 1.00 90.44 80 ALA A N 1
ATOM 608 C CA . ALA A 1 80 ? 1.722 1.282 -10.913 1.00 90.44 80 ALA A CA 1
ATOM 609 C C . ALA A 1 80 ? 1.728 2.790 -10.617 1.00 90.44 80 ALA A C 1
ATOM 611 O O . ALA A 1 80 ? 1.970 3.222 -9.487 1.00 90.44 80 ALA A O 1
ATOM 612 N N . ILE A 1 81 ? 1.396 3.587 -11.634 1.00 91.44 81 ILE A N 1
ATOM 613 C CA . ILE A 1 81 ? 1.303 5.044 -11.550 1.00 91.44 81 ILE A CA 1
ATOM 614 C C . ILE A 1 81 ? -0.099 5.505 -11.969 1.00 91.44 81 ILE A C 1
ATOM 616 O O . ILE A 1 81 ? -0.491 5.423 -13.133 1.00 91.44 81 ILE A O 1
ATOM 620 N N . TYR A 1 82 ? -0.858 6.039 -11.015 1.00 84.38 82 TYR A N 1
ATOM 621 C CA . TYR A 1 82 ? -2.169 6.630 -11.257 1.00 84.38 82 TYR A CA 1
ATOM 622 C C . TYR A 1 82 ? -2.033 7.993 -11.943 1.00 84.38 82 TYR A C 1
ATOM 624 O O . TYR A 1 82 ? -1.240 8.836 -11.513 1.00 84.38 82 TYR A O 1
ATOM 632 N N . GLU A 1 83 ? -2.784 8.185 -13.031 1.00 91.12 83 GLU A N 1
ATOM 633 C CA . GLU A 1 83 ? -2.762 9.396 -13.871 1.00 91.12 83 GLU A CA 1
ATOM 634 C C . GLU A 1 83 ? -1.347 9.812 -14.324 1.00 91.12 83 GLU A C 1
ATOM 636 O O . GLU A 1 83 ? -1.065 10.984 -14.561 1.00 91.12 83 GLU A O 1
ATOM 641 N N . GLY A 1 84 ? -0.423 8.849 -14.424 1.00 88.00 84 GLY A N 1
ATOM 642 C CA . GLY A 1 84 ? 0.966 9.107 -14.813 1.00 88.00 84 GLY A CA 1
ATOM 643 C C . GLY A 1 84 ? 1.772 9.935 -13.802 1.00 88.00 84 GLY A C 1
ATOM 644 O O . GLY A 1 84 ? 2.880 10.347 -14.133 1.00 88.00 84 GLY A O 1
ATOM 645 N N . GLN A 1 85 ? 1.248 10.192 -12.595 1.00 84.00 85 GLN A N 1
ATOM 646 C CA . GLN A 1 85 ? 1.892 11.039 -11.582 1.00 84.00 85 GLN A CA 1
ATOM 647 C C . GLN A 1 85 ? 1.933 10.425 -10.174 1.00 84.00 85 GLN A C 1
ATOM 649 O O . GLN A 1 85 ? 2.897 10.644 -9.443 1.00 84.00 85 GLN A O 1
ATOM 654 N N . TYR A 1 86 ? 0.903 9.680 -9.759 1.00 82.31 86 TYR A N 1
ATOM 655 C CA . TYR A 1 86 ? 0.719 9.302 -8.355 1.00 82.31 86 TYR A CA 1
ATOM 656 C C . TYR A 1 86 ? 0.917 7.794 -8.109 1.00 82.31 86 TYR A C 1
ATOM 658 O O . TYR A 1 86 ? 0.111 6.993 -8.582 1.00 82.31 86 TYR A O 1
ATOM 666 N N . PRO A 1 87 ? 1.912 7.361 -7.311 1.00 88.38 87 PRO A N 1
ATOM 667 C CA . PRO A 1 87 ? 2.231 5.942 -7.112 1.00 88.38 87 PRO A CA 1
ATOM 668 C C . PRO A 1 87 ? 1.345 5.261 -6.051 1.00 88.38 87 PRO A C 1
ATOM 670 O O . PRO A 1 87 ? 1.814 4.458 -5.249 1.00 88.38 87 PRO A O 1
ATOM 673 N N . LEU A 1 88 ? 0.055 5.613 -6.004 1.00 85.75 88 LEU A N 1
ATOM 674 C CA . LEU A 1 88 ? -0.972 4.943 -5.190 1.00 85.75 88 LEU A CA 1
ATOM 675 C C . LEU A 1 88 ? -0.684 4.867 -3.673 1.00 85.75 88 LEU A C 1
ATOM 677 O O . LEU A 1 88 ? -1.282 4.043 -2.982 1.00 85.75 88 LEU A O 1
ATOM 681 N N . ILE A 1 89 ? 0.171 5.745 -3.134 1.00 79.19 89 ILE A N 1
ATOM 682 C CA . ILE A 1 89 ? 0.727 5.666 -1.765 1.00 79.19 89 ILE A CA 1
ATOM 683 C C . ILE A 1 89 ? -0.356 5.387 -0.712 1.00 79.19 89 ILE A C 1
ATOM 685 O O . ILE A 1 89 ? -0.263 4.423 0.046 1.00 79.19 89 ILE A O 1
ATOM 689 N N . SER A 1 90 ? -1.416 6.197 -0.684 1.00 80.44 90 SER A N 1
ATOM 690 C CA . SER A 1 90 ? -2.501 6.063 0.296 1.00 80.44 90 SER A CA 1
ATOM 691 C C . SER A 1 90 ? -3.529 4.988 -0.061 1.00 80.44 90 SER A C 1
ATOM 693 O O . SER A 1 90 ? -4.336 4.611 0.786 1.00 80.44 90 SER A O 1
ATOM 695 N N . ALA A 1 91 ? -3.567 4.531 -1.312 1.00 85.19 91 ALA A N 1
ATOM 696 C CA . ALA A 1 91 ? -4.514 3.518 -1.764 1.00 85.19 91 ALA A CA 1
ATOM 697 C C . A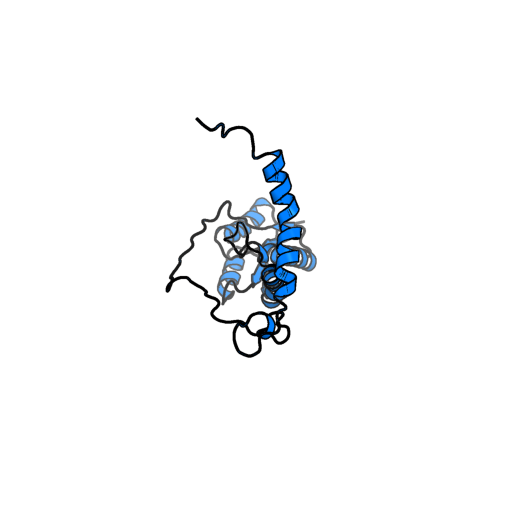LA A 1 91 ? -4.034 2.106 -1.404 1.00 85.19 91 ALA A C 1
ATOM 699 O O . ALA A 1 91 ? -4.847 1.275 -1.002 1.00 85.19 91 ALA A O 1
ATOM 700 N N . LEU A 1 92 ? -2.722 1.856 -1.479 1.00 90.75 92 LEU A N 1
ATOM 701 C CA . LEU A 1 92 ? -2.136 0.527 -1.286 1.00 90.75 92 LEU A CA 1
ATOM 702 C C . LEU A 1 92 ? -2.362 -0.053 0.116 1.00 90.75 92 LEU A C 1
ATOM 704 O O . LEU A 1 92 ? -2.474 -1.266 0.254 1.00 90.75 92 LEU A O 1
ATOM 708 N N . SER A 1 93 ? -2.435 0.775 1.162 1.00 90.69 93 SER A N 1
ATOM 709 C CA . SER A 1 93 ? -2.604 0.287 2.541 1.00 90.69 93 SER A CA 1
ATOM 710 C C . SER A 1 93 ? -4.049 -0.088 2.882 1.00 90.69 93 SER A C 1
ATOM 712 O O . SER A 1 93 ? -4.289 -0.861 3.809 1.00 90.69 93 SER A O 1
ATOM 714 N N . ARG A 1 94 ? -5.033 0.432 2.136 1.00 90.75 94 ARG A N 1
ATOM 715 C CA . ARG A 1 94 ? -6.461 0.292 2.465 1.00 90.75 94 ARG A CA 1
ATOM 716 C C . ARG A 1 94 ? -6.964 -1.154 2.433 1.00 90.75 94 ARG A C 1
ATOM 718 O O . ARG A 1 94 ? -7.680 -1.510 3.368 1.00 90.75 94 ARG A O 1
ATOM 725 N N . PRO A 1 95 ? -6.608 -1.999 1.444 1.00 92.75 95 PRO A N 1
ATOM 726 C CA . PRO A 1 95 ? -7.037 -3.395 1.446 1.00 92.75 95 PRO A CA 1
ATOM 727 C C . PRO A 1 95 ? -6.503 -4.166 2.658 1.00 92.75 95 PRO A C 1
ATOM 729 O O . PRO A 1 95 ? -7.267 -4.887 3.293 1.00 92.75 95 PRO A O 1
ATOM 732 N N . LEU A 1 96 ? -5.236 -3.948 3.037 1.00 94.25 96 LEU A N 1
ATOM 733 C CA . LEU A 1 96 ? -4.636 -4.582 4.215 1.00 94.25 96 LEU A CA 1
ATOM 734 C C . LEU A 1 96 ? -5.323 -4.143 5.513 1.00 94.25 96 LEU A C 1
ATOM 736 O O . LEU A 1 96 ? -5.650 -4.970 6.358 1.00 94.25 96 LEU A O 1
ATOM 740 N N . ILE A 1 97 ? -5.587 -2.843 5.665 1.00 92.38 97 ILE A N 1
ATOM 741 C CA . ILE A 1 97 ? -6.305 -2.318 6.833 1.00 92.38 97 ILE A CA 1
ATOM 742 C C . ILE A 1 97 ? -7.714 -2.916 6.911 1.00 92.38 97 ILE A C 1
ATOM 744 O O . ILE A 1 97 ? -8.148 -3.296 7.995 1.00 92.38 97 ILE A O 1
ATOM 748 N N . ALA A 1 98 ? -8.422 -3.025 5.783 1.00 92.94 98 ALA A N 1
ATOM 749 C CA . ALA A 1 98 ? -9.755 -3.620 5.737 1.00 92.94 98 ALA A CA 1
ATOM 750 C C . ALA A 1 98 ? -9.738 -5.109 6.123 1.00 92.94 98 ALA A C 1
ATOM 752 O O . ALA A 1 98 ? -10.582 -5.545 6.905 1.00 92.94 98 ALA A O 1
ATOM 753 N N . GLU A 1 99 ? -8.760 -5.871 5.631 1.00 95.50 99 GLU A N 1
ATOM 754 C CA . GLU A 1 99 ? -8.561 -7.279 5.986 1.00 95.50 99 GLU A CA 1
ATOM 755 C C . GLU A 1 99 ? -8.320 -7.439 7.492 1.00 95.50 99 GLU A C 1
ATOM 757 O O . GLU A 1 99 ? -9.077 -8.134 8.172 1.00 95.50 99 GLU A O 1
ATOM 762 N N . LEU A 1 100 ? -7.359 -6.695 8.045 1.00 96.38 100 LEU A N 1
ATOM 763 C CA . LEU A 1 100 ? -7.030 -6.729 9.473 1.00 96.38 100 LEU A CA 1
ATOM 764 C C . LEU A 1 100 ? -8.187 -6.252 10.361 1.00 96.38 100 LEU A C 1
ATOM 766 O O . LEU A 1 100 ? -8.340 -6.728 11.490 1.00 96.38 100 LEU A O 1
ATOM 770 N N . LEU A 1 101 ? -9.022 -5.335 9.868 1.00 93.94 101 LEU A N 1
ATOM 771 C CA . LEU A 1 101 ? -10.220 -4.871 10.565 1.00 93.94 101 LEU A CA 1
ATOM 772 C C . LEU A 1 101 ? -11.258 -5.990 10.689 1.00 93.94 101 LEU A C 1
ATOM 774 O O . LEU A 1 101 ? -11.802 -6.204 11.773 1.00 93.94 101 LEU A O 1
ATOM 778 N N . VAL A 1 102 ? -11.489 -6.737 9.607 1.00 95.50 102 VAL A N 1
ATOM 779 C CA . VAL A 1 102 ? -12.398 -7.892 9.596 1.00 95.50 102 VAL A CA 1
ATOM 780 C C . VAL A 1 102 ? -11.849 -9.038 10.446 1.00 95.50 102 VAL A C 1
ATOM 782 O O . VAL A 1 102 ? -12.601 -9.641 11.212 1.00 95.50 102 VAL A O 1
ATOM 785 N N . GLU A 1 103 ? -10.549 -9.325 10.369 1.00 96.69 103 GLU A N 1
ATOM 786 C CA . GLU A 1 103 ? -9.903 -10.323 11.230 1.00 96.69 103 GLU A CA 1
ATOM 787 C C . GLU A 1 103 ? -10.057 -9.982 12.710 1.00 96.69 103 GLU A C 1
ATOM 789 O O . GLU A 1 103 ? -10.470 -10.826 13.506 1.00 96.69 103 GLU A O 1
ATOM 794 N N . THR A 1 104 ? -9.768 -8.731 13.073 1.00 96.44 104 THR A N 1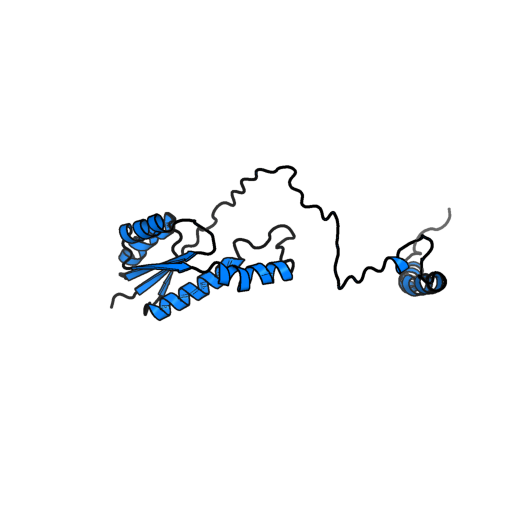
ATOM 795 C CA . THR A 1 104 ? -9.883 -8.259 14.456 1.00 96.44 104 THR A CA 1
ATOM 796 C C . THR A 1 104 ? -11.332 -8.332 14.925 1.00 96.44 104 THR A C 1
ATOM 798 O O . THR A 1 104 ? -11.588 -8.768 16.042 1.00 96.44 104 THR A O 1
ATOM 801 N N . ALA A 1 105 ? -12.299 -7.993 14.067 1.00 95.12 105 ALA A N 1
ATOM 802 C CA . ALA A 1 105 ? -13.715 -8.114 14.396 1.00 95.12 105 ALA A CA 1
ATOM 803 C C . ALA A 1 105 ? -14.124 -9.556 14.696 1.00 95.12 105 ALA A C 1
ATOM 805 O O . ALA A 1 105 ? -14.804 -9.802 15.690 1.00 95.12 105 ALA A O 1
ATOM 806 N N . ARG A 1 106 ? -13.657 -10.517 13.891 1.00 95.69 106 ARG A N 1
ATOM 807 C CA . ARG A 1 106 ? -13.895 -11.946 14.138 1.00 95.69 106 ARG A CA 1
ATOM 808 C C . ARG A 1 106 ? -13.244 -12.412 15.437 1.00 95.69 106 ARG A C 1
ATOM 810 O O . ARG A 1 106 ? -13.911 -13.058 16.238 1.00 95.69 106 ARG A O 1
ATOM 817 N N . ALA A 1 107 ? -11.979 -12.056 15.662 1.00 95.44 107 ALA A N 1
ATOM 818 C CA . ALA A 1 107 ? -11.234 -12.440 16.862 1.00 95.44 107 ALA A CA 1
ATOM 819 C C . ALA A 1 107 ? -11.859 -11.882 18.152 1.00 95.44 107 ALA A C 1
ATOM 821 O O . ALA A 1 107 ? -11.838 -12.530 19.193 1.00 95.44 107 ALA A O 1
ATOM 822 N N . GLU A 1 108 ? -12.444 -10.688 18.078 1.00 94.75 108 GLU A N 1
ATOM 823 C CA . GLU A 1 108 ? -13.072 -10.012 19.211 1.00 94.75 108 GLU A CA 1
ATOM 824 C C . GLU A 1 108 ? -14.562 -10.337 19.386 1.00 94.75 108 GLU A C 1
ATOM 826 O O . GLU A 1 108 ? -15.168 -9.864 20.353 1.00 94.75 108 GLU A O 1
ATOM 831 N N . GLY A 1 109 ? -15.171 -11.095 18.468 1.00 94.69 109 GLY A N 1
ATOM 832 C CA . GLY A 1 109 ? -16.616 -11.340 18.459 1.00 94.69 109 GLY A CA 1
ATOM 833 C C . GLY A 1 109 ? -17.441 -10.066 18.240 1.00 94.69 109 GLY A C 1
ATOM 834 O O . GLY A 1 109 ? -18.527 -9.923 18.798 1.00 94.69 109 GLY A O 1
ATOM 835 N N . ALA A 1 110 ? -16.908 -9.106 17.482 1.00 94.44 110 ALA A N 1
ATOM 836 C CA . ALA A 1 110 ? -17.577 -7.845 17.195 1.00 94.44 110 ALA A CA 1
ATOM 837 C C . ALA A 1 110 ? -18.712 -8.026 16.181 1.00 94.44 110 ALA A C 1
ATOM 839 O O . ALA A 1 110 ? -18.583 -8.740 15.187 1.00 94.44 110 ALA A O 1
ATOM 840 N N . SER A 1 111 ? -19.823 -7.330 16.416 1.00 94.06 111 SER A N 1
ATOM 841 C CA . SER A 1 111 ? -20.993 -7.342 15.535 1.00 94.06 111 SER A CA 1
ATOM 842 C C . SER A 1 111 ? -20.899 -6.306 14.414 1.00 94.06 111 SER A C 1
ATOM 844 O O . SER A 1 111 ? -21.702 -6.336 13.486 1.00 94.06 111 SER A O 1
ATOM 846 N N . ALA A 1 112 ? -19.955 -5.367 14.511 1.00 92.50 112 ALA A N 1
ATOM 847 C CA . ALA A 1 112 ? -19.748 -4.325 13.517 1.00 92.50 112 ALA A CA 1
ATOM 848 C C . ALA A 1 112 ? -18.278 -3.909 13.411 1.00 92.50 112 ALA A C 1
ATOM 850 O O . ALA A 1 112 ? -17.475 -4.090 14.331 1.00 92.50 112 ALA A O 1
ATOM 851 N N . VAL A 1 113 ? -17.964 -3.266 12.292 1.00 93.00 113 VAL A N 1
ATOM 852 C CA . VAL A 1 113 ? -16.726 -2.517 12.086 1.00 93.00 113 VAL A CA 1
ATOM 853 C C . VAL A 1 113 ? -17.072 -1.066 11.773 1.00 93.00 113 VAL A C 1
ATOM 855 O O . VAL A 1 113 ? -18.094 -0.784 11.149 1.00 93.00 113 VAL A O 1
ATOM 858 N N . ALA A 1 114 ? -16.221 -0.148 12.206 1.00 91.06 114 ALA A N 1
ATOM 859 C CA . ALA A 1 114 ? -16.320 1.272 11.927 1.00 91.06 114 ALA A CA 1
ATOM 860 C C . ALA A 1 114 ? -14.987 1.770 11.368 1.00 91.06 114 ALA A C 1
ATOM 862 O O . ALA A 1 114 ? -13.908 1.373 11.810 1.00 91.06 114 ALA A O 1
ATOM 863 N N . HIS A 1 115 ? -15.061 2.668 10.395 1.00 86.56 115 HIS A N 1
ATOM 864 C CA . HIS A 1 115 ? -13.897 3.335 9.835 1.00 86.56 115 HIS A CA 1
ATOM 865 C C . HIS A 1 115 ? -14.219 4.813 9.652 1.00 86.56 115 HIS A C 1
ATOM 867 O O . HIS A 1 115 ? -15.219 5.164 9.027 1.00 86.56 115 HIS A O 1
ATOM 873 N N . GLY A 1 116 ? -13.372 5.674 10.214 1.00 68.69 116 GLY A N 1
ATOM 874 C CA . GLY A 1 116 ? -13.441 7.106 9.965 1.00 68.69 116 GLY A CA 1
ATOM 875 C C . GLY A 1 116 ? -12.864 7.422 8.591 1.00 68.69 116 GLY A C 1
ATOM 876 O O . GLY A 1 116 ? -11.680 7.201 8.351 1.00 68.69 116 GLY A O 1
ATOM 877 N N . CYS A 1 117 ? -13.691 7.967 7.705 1.00 54.62 117 CYS A N 1
ATOM 878 C CA . CYS A 1 117 ? -13.221 8.655 6.513 1.00 54.62 117 CYS A CA 1
ATOM 879 C C . CYS A 1 117 ? -13.347 10.153 6.781 1.00 54.62 117 CYS A C 1
ATOM 881 O O . CYS A 1 117 ? -14.452 10.652 6.988 1.00 54.62 117 CYS A O 1
ATOM 883 N N . THR A 1 118 ? -12.230 10.879 6.783 1.00 49.59 118 THR A N 1
ATOM 884 C CA . THR A 1 118 ? -12.290 12.329 6.620 1.00 49.59 118 THR A CA 1
ATOM 885 C C . THR A 1 118 ? -12.878 12.591 5.239 1.00 49.59 118 THR A C 1
ATOM 887 O O . THR A 1 118 ? -12.264 12.272 4.219 1.00 49.59 118 THR A O 1
ATOM 890 N N . GLY A 1 119 ? -14.098 13.131 5.193 1.00 37.66 119 GLY A N 1
ATOM 891 C CA . GLY A 1 119 ? -14.668 13.663 3.962 1.00 37.66 119 GLY A CA 1
ATOM 892 C C . GLY A 1 119 ? -13.724 14.738 3.429 1.00 37.66 119 GLY A C 1
ATOM 893 O O . GLY A 1 119 ? -13.707 15.843 3.949 1.00 37.66 119 GLY A O 1
ATOM 894 N N . LYS A 1 120 ? -12.898 14.375 2.440 1.00 47.56 120 LYS A N 1
ATOM 895 C CA . LYS A 1 120 ? -11.851 15.208 1.825 1.00 47.56 120 LYS A CA 1
ATOM 896 C C . LYS A 1 120 ? -10.862 15.838 2.826 1.00 47.56 120 LYS A C 1
ATOM 898 O O . LYS A 1 120 ? -10.952 17.013 3.165 1.00 47.56 120 LYS A O 1
ATOM 903 N N . GLY A 1 121 ? -9.854 15.069 3.240 1.00 33.19 121 GLY A N 1
ATOM 904 C CA . GLY A 1 121 ? -8.662 15.611 3.901 1.00 33.19 121 GLY A CA 1
ATOM 905 C C . GLY A 1 121 ? -7.673 16.181 2.880 1.00 33.19 121 GLY A C 1
ATOM 906 O O . GLY A 1 121 ? -7.171 15.432 2.053 1.00 33.19 121 GLY A O 1
ATOM 907 N N . ASN A 1 122 ? -7.429 17.494 2.950 1.00 41.47 122 ASN A N 1
ATOM 908 C CA . ASN A 1 122 ? -6.448 18.271 2.181 1.00 41.47 122 ASN A CA 1
ATOM 909 C C . ASN A 1 122 ? -5.137 17.517 1.890 1.00 41.47 122 ASN A C 1
ATOM 911 O O . ASN A 1 122 ? -4.341 17.288 2.804 1.00 41.47 122 ASN A O 1
ATOM 915 N N . ASP A 1 123 ? -4.861 17.272 0.608 1.00 34.12 123 ASP A N 1
ATOM 916 C CA . ASP A 1 123 ? -3.518 16.979 0.112 1.00 34.12 123 ASP A CA 1
ATOM 917 C C . ASP A 1 123 ? -2.612 18.189 0.382 1.00 34.12 123 ASP A C 1
ATOM 919 O O . ASP A 1 123 ? -2.545 19.137 -0.398 1.00 34.12 123 ASP A O 1
ATOM 923 N N . GLN A 1 124 ? -1.917 18.195 1.519 1.00 36.00 124 GLN A N 1
ATOM 924 C CA . GLN A 1 124 ? -0.802 19.112 1.728 1.00 36.00 124 GLN A CA 1
ATOM 925 C C . GLN A 1 124 ? 0.504 18.385 1.449 1.00 36.00 124 GLN A C 1
ATOM 927 O O . GLN A 1 124 ? 1.072 17.711 2.306 1.00 36.00 124 GLN A O 1
ATOM 932 N N . VAL A 1 125 ? 1.000 18.569 0.229 1.00 27.86 125 VAL A N 1
ATOM 933 C CA . VAL A 1 125 ? 2.344 18.153 -0.163 1.00 27.86 125 VAL A CA 1
ATOM 934 C C . VAL A 1 125 ? 3.319 19.260 0.243 1.00 27.86 125 VAL A C 1
ATOM 936 O O . VAL A 1 125 ? 3.286 20.361 -0.305 1.00 27.86 125 VAL A O 1
ATOM 939 N N . ARG A 1 126 ? 4.207 18.995 1.207 1.00 28.09 126 ARG A N 1
ATOM 940 C CA . ARG A 1 126 ? 5.339 19.883 1.517 1.00 28.09 126 ARG A CA 1
ATOM 941 C C . ARG A 1 126 ? 6.617 19.261 0.970 1.00 28.09 126 ARG A C 1
ATOM 943 O O . ARG A 1 126 ? 7.143 18.308 1.532 1.00 28.09 126 ARG A O 1
ATOM 950 N N . LEU A 1 127 ? 7.105 19.811 -0.137 1.00 28.83 127 LEU A N 1
ATOM 951 C CA . LEU A 1 127 ? 8.318 19.368 -0.820 1.00 28.83 127 LEU A CA 1
ATOM 952 C C . LEU A 1 127 ? 9.512 20.221 -0.377 1.00 28.83 127 LEU A C 1
ATOM 954 O O . LEU A 1 127 ? 9.448 21.450 -0.411 1.00 28.83 127 LEU A O 1
ATOM 958 N N . LYS A 1 128 ? 10.632 19.579 -0.035 1.00 27.56 128 LYS A N 1
ATOM 959 C CA . LYS A 1 128 ? 11.950 20.225 -0.035 1.00 27.56 128 LYS A CA 1
ATOM 960 C C . LYS A 1 128 ? 12.839 19.454 -1.003 1.00 27.56 128 LYS A C 1
ATOM 962 O O . LYS A 1 128 ? 13.310 18.363 -0.705 1.00 27.56 128 LYS A O 1
ATOM 967 N N . LEU A 1 129 ? 12.974 20.008 -2.202 1.00 41.53 129 LEU A N 1
ATOM 968 C CA . LEU A 1 129 ? 13.657 19.398 -3.337 1.00 41.53 129 LEU A CA 1
ATOM 969 C C . LEU A 1 129 ? 15.101 19.896 -3.390 1.00 41.53 129 LEU A C 1
ATOM 971 O O . LEU A 1 129 ? 15.332 21.104 -3.390 1.00 41.53 129 LEU A O 1
ATOM 975 N N . TYR A 1 130 ? 16.064 18.988 -3.539 1.00 48.94 130 TYR A N 1
ATOM 976 C CA . TYR A 1 130 ? 17.331 19.327 -4.184 1.00 48.94 130 TYR A CA 1
ATOM 977 C C . TYR A 1 130 ? 17.288 18.784 -5.611 1.00 48.94 130 TYR A C 1
ATOM 979 O O . TYR A 1 130 ? 17.484 17.597 -5.847 1.00 48.94 130 TYR A O 1
ATOM 987 N N . LYS A 1 131 ? 16.906 19.659 -6.546 1.00 51.44 131 LYS A N 1
ATOM 988 C CA . LYS A 1 131 ? 16.771 19.406 -7.994 1.00 51.44 131 LYS A CA 1
ATOM 989 C C . LYS A 1 131 ? 15.901 18.213 -8.432 1.00 51.44 131 LYS A C 1
ATOM 991 O O . LYS A 1 131 ? 15.943 17.879 -9.610 1.00 51.44 131 LYS A O 1
ATOM 996 N N . GLY A 1 132 ? 15.099 17.621 -7.538 1.00 66.00 132 GLY A N 1
ATOM 997 C CA . GLY A 1 132 ? 13.842 16.910 -7.839 1.00 66.00 132 GLY A CA 1
ATOM 998 C C . GLY A 1 132 ? 13.865 15.865 -8.961 1.00 66.00 132 GLY A C 1
ATOM 999 O O . GLY A 1 132 ? 12.824 15.610 -9.554 1.00 66.00 132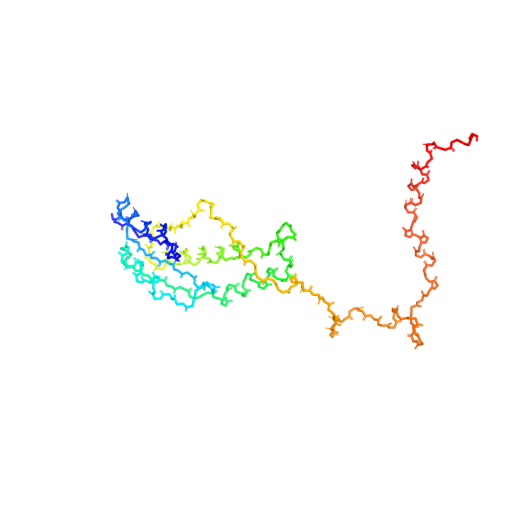 GLY A O 1
ATOM 1000 N N . SER A 1 133 ? 15.023 15.292 -9.284 1.00 69.00 133 SER A N 1
ATOM 1001 C CA . SER A 1 133 ? 15.202 14.422 -10.442 1.00 69.00 133 SER A CA 1
ATOM 1002 C C . SER A 1 133 ? 15.878 13.126 -10.026 1.00 69.00 133 SER A C 1
ATOM 1004 O O . SER A 1 133 ? 16.856 13.118 -9.281 1.00 69.00 133 SER A O 1
ATOM 1006 N N . SER A 1 134 ? 15.333 12.024 -10.533 1.00 60.41 134 SER A N 1
ATOM 1007 C CA . SER A 1 134 ? 15.988 10.723 -10.565 1.00 60.41 134 SER A CA 1
ATOM 1008 C C . SER A 1 134 ? 16.346 10.452 -12.022 1.00 60.41 134 SER A C 1
ATOM 1010 O O . SER A 1 134 ? 15.468 10.459 -12.883 1.00 60.41 134 SER A O 1
ATOM 1012 N N . MET A 1 135 ? 17.635 10.291 -12.322 1.00 61.62 135 MET A N 1
ATOM 1013 C CA . MET A 1 135 ? 18.124 10.038 -13.679 1.00 61.62 135 MET A CA 1
ATOM 1014 C C . MET A 1 135 ? 18.815 8.684 -13.729 1.00 61.62 135 MET A C 1
ATOM 1016 O O . MET A 1 135 ? 19.727 8.408 -12.949 1.00 61.62 135 MET A O 1
ATOM 1020 N N . VAL A 1 136 ? 18.415 7.844 -14.682 1.00 59.75 136 VAL A N 1
ATOM 1021 C CA . VAL A 1 136 ? 19.090 6.566 -14.910 1.00 59.75 136 VAL A CA 1
ATOM 1022 C C . VAL A 1 136 ? 20.392 6.818 -15.671 1.00 59.75 136 VAL A C 1
ATOM 1024 O O . VAL A 1 136 ? 20.375 7.057 -16.876 1.00 59.75 136 VAL A O 1
ATOM 1027 N N . VAL A 1 137 ? 21.522 6.742 -14.967 1.00 62.84 137 VAL A N 1
ATOM 1028 C CA . VAL A 1 137 ? 22.867 6.994 -15.524 1.00 62.84 137 VAL A CA 1
ATOM 1029 C C . VAL A 1 137 ? 23.572 5.738 -16.051 1.00 62.84 137 VAL A C 1
ATOM 1031 O O . VAL A 1 137 ? 24.617 5.833 -16.686 1.00 62.84 137 VAL A O 1
ATOM 1034 N N . GLY A 1 138 ? 23.009 4.549 -15.826 1.00 55.53 138 GLY A N 1
ATOM 1035 C CA . GLY A 1 138 ? 23.577 3.287 -16.299 1.00 55.53 138 GLY A CA 1
ATOM 1036 C C . GLY A 1 138 ? 22.657 2.096 -16.038 1.00 55.53 138 GLY A C 1
ATOM 1037 O O . GLY A 1 138 ? 21.777 2.163 -15.183 1.00 55.53 138 GLY A O 1
ATOM 1038 N N . ARG A 1 139 ? 22.839 1.010 -16.801 1.00 71.81 139 ARG A N 1
ATOM 1039 C CA . ARG A 1 139 ? 22.148 -0.277 -16.616 1.00 71.81 139 ARG A CA 1
ATOM 1040 C C . ARG A 1 139 ? 23.143 -1.422 -16.819 1.00 71.81 139 ARG A C 1
ATOM 1042 O O . ARG A 1 139 ? 23.940 -1.375 -17.751 1.00 71.81 139 ARG A O 1
ATOM 1049 N N . LYS A 1 140 ? 23.079 -2.458 -15.981 1.00 62.19 140 LYS A N 1
ATOM 1050 C CA . LYS A 1 140 ? 23.800 -3.729 -16.159 1.00 62.19 140 LYS A CA 1
ATOM 1051 C C . LYS A 1 140 ? 22.880 -4.864 -15.731 1.00 62.19 140 LYS A C 1
ATOM 1053 O O . LYS A 1 140 ? 22.219 -4.755 -14.705 1.00 62.19 140 LYS A O 1
ATOM 1058 N N . SER A 1 141 ? 22.849 -5.945 -16.503 1.00 67.12 141 SER A N 1
ATOM 1059 C CA . SER A 1 141 ? 22.086 -7.145 -16.163 1.00 67.12 141 SER A CA 1
ATOM 1060 C C . SER A 1 141 ? 22.818 -8.389 -16.668 1.00 67.12 141 SER A C 1
ATOM 1062 O O . SER A 1 141 ? 23.321 -8.355 -17.793 1.00 67.12 141 SER A O 1
ATOM 1064 N N . PRO A 1 142 ? 22.867 -9.488 -15.889 1.00 68.25 142 PRO A N 1
ATOM 1065 C CA . PRO A 1 142 ? 23.311 -10.786 -16.401 1.00 68.25 142 PRO A CA 1
ATOM 1066 C C . PRO A 1 142 ? 22.350 -11.356 -17.463 1.00 68.25 142 PRO A C 1
ATOM 1068 O O . PRO A 1 142 ? 22.742 -12.227 -18.227 1.00 68.25 142 PRO A O 1
ATOM 1071 N N . PHE A 1 143 ? 21.126 -10.824 -17.551 1.00 81.94 143 PHE A N 1
ATOM 1072 C CA . PHE A 1 143 ? 20.106 -11.160 -18.551 1.00 81.94 143 PHE A CA 1
ATOM 1073 C C . PHE A 1 143 ? 19.877 -10.002 -19.537 1.00 81.94 143 PHE A C 1
ATOM 1075 O O . PHE A 1 143 ? 18.755 -9.742 -19.968 1.00 81.94 143 PHE A O 1
ATOM 1082 N N . SER A 1 144 ? 20.922 -9.224 -19.833 1.00 74.38 144 SER A N 1
ATOM 1083 C CA . SER A 1 144 ? 20.828 -8.103 -20.770 1.00 74.38 144 SER A CA 1
ATOM 1084 C C . SER A 1 144 ? 20.488 -8.594 -22.178 1.00 74.38 144 SER A C 1
ATOM 1086 O O . SER A 1 144 ? 21.251 -9.356 -22.762 1.00 74.38 144 SER A O 1
ATOM 1088 N N . LEU A 1 145 ? 19.390 -8.093 -22.752 1.00 86.56 145 LEU A N 1
ATOM 1089 C CA . LEU A 1 145 ? 19.093 -8.259 -24.182 1.00 86.56 145 LEU A CA 1
ATOM 1090 C C . LEU A 1 145 ? 19.866 -7.265 -25.062 1.00 86.56 145 LEU A C 1
ATOM 1092 O O . LEU A 1 145 ? 19.932 -7.431 -26.277 1.00 86.56 145 LEU A O 1
ATOM 1096 N N . TYR A 1 146 ? 20.470 -6.236 -24.461 1.00 86.06 146 TYR A N 1
ATOM 1097 C CA . TYR A 1 146 ? 21.391 -5.362 -25.175 1.00 86.06 146 TYR A CA 1
ATOM 1098 C C . TYR A 1 146 ? 22.663 -6.136 -25.538 1.00 86.06 146 TYR A C 1
ATOM 1100 O O . TYR A 1 146 ? 23.359 -6.638 -24.651 1.00 86.06 146 TYR A O 1
ATOM 1108 N N . SER A 1 147 ? 22.968 -6.184 -26.836 1.00 86.81 147 SER A N 1
ATOM 1109 C CA . SER A 1 147 ? 24.196 -6.747 -27.395 1.00 86.81 147 SER A CA 1
ATOM 1110 C C . SER A 1 147 ? 25.030 -5.631 -28.015 1.00 86.81 147 SER A C 1
ATOM 1112 O O . SER A 1 147 ? 24.640 -5.042 -29.022 1.00 86.81 147 SER A O 1
ATOM 1114 N N . TYR A 1 148 ? 26.199 -5.356 -27.431 1.00 87.50 148 TYR A N 1
ATOM 1115 C CA . TYR A 1 148 ? 27.107 -4.325 -27.938 1.00 87.50 148 TYR A CA 1
ATOM 1116 C C . TYR A 1 148 ? 27.549 -4.606 -29.382 1.00 87.50 148 TYR A C 1
ATOM 1118 O O . TYR A 1 148 ? 27.563 -3.690 -30.193 1.00 87.50 148 TYR A O 1
ATOM 1126 N N . GLY A 1 149 ? 27.825 -5.865 -29.738 1.00 90.94 149 GLY A N 1
ATOM 1127 C CA . GLY A 1 149 ? 28.232 -6.227 -31.101 1.00 90.94 149 GLY A CA 1
ATOM 1128 C C . GLY A 1 149 ? 27.160 -5.945 -32.159 1.00 90.94 149 GLY A C 1
ATOM 1129 O O . GLY A 1 149 ? 27.496 -5.610 -33.287 1.00 90.94 149 GLY A O 1
ATOM 1130 N N . LEU A 1 150 ? 25.871 -6.040 -31.814 1.00 91.31 150 LEU A N 1
ATOM 1131 C CA . LEU A 1 150 ? 24.786 -5.685 -32.741 1.00 91.31 150 LEU A CA 1
ATOM 1132 C C . LEU A 1 150 ? 24.560 -4.169 -32.842 1.00 91.31 150 LEU A C 1
ATOM 1134 O O . LEU A 1 150 ? 23.982 -3.713 -33.821 1.00 91.31 150 LEU A O 1
ATOM 1138 N N . ALA A 1 151 ? 24.979 -3.397 -31.838 1.00 91.25 151 ALA A N 1
ATOM 1139 C CA . ALA A 1 151 ? 24.723 -1.959 -31.758 1.00 91.25 151 ALA A CA 1
ATOM 1140 C C . ALA A 1 151 ? 25.926 -1.087 -32.161 1.00 91.25 151 ALA A C 1
ATOM 1142 O O . ALA A 1 151 ? 25.749 0.086 -32.486 1.00 91.25 151 ALA A O 1
ATOM 1143 N N . THR A 1 152 ? 27.146 -1.624 -32.083 1.00 90.19 152 THR A N 1
ATOM 1144 C CA . THR A 1 152 ? 28.378 -0.852 -32.268 1.00 90.19 152 THR A CA 1
ATOM 1145 C C . THR A 1 152 ? 28.730 -0.624 -33.737 1.00 90.19 152 THR A C 1
ATOM 1147 O O . THR A 1 152 ? 28.467 -1.465 -34.594 1.00 90.19 152 THR A O 1
ATOM 1150 N N . TYR A 1 153 ? 29.405 0.498 -33.996 1.00 89.50 153 TYR A N 1
ATOM 1151 C CA . TYR A 1 153 ? 30.094 0.799 -35.257 1.00 89.50 153 TYR A CA 1
ATOM 1152 C C . TYR A 1 153 ? 31.612 0.578 -35.165 1.00 89.50 153 TYR A C 1
ATOM 1154 O O . TYR A 1 153 ? 32.332 0.769 -36.145 1.00 89.50 153 TYR A O 1
ATOM 1162 N N . ASP A 1 154 ? 32.108 0.187 -33.991 1.00 88.81 154 ASP A N 1
ATOM 1163 C CA . ASP A 1 154 ? 33.518 -0.118 -33.785 1.00 88.81 154 ASP A CA 1
ATOM 1164 C C . ASP A 1 154 ? 33.919 -1.434 -34.478 1.00 88.81 154 ASP A C 1
ATOM 1166 O O . ASP A 1 154 ? 33.088 -2.223 -34.945 1.00 88.81 154 ASP A O 1
ATOM 1170 N N . LYS A 1 155 ? 35.231 -1.706 -34.522 1.00 74.69 155 LYS A N 1
ATOM 1171 C CA . LYS A 1 155 ? 35.780 -2.972 -35.032 1.00 74.69 155 LYS A CA 1
ATOM 1172 C C . LYS A 1 155 ? 35.281 -4.134 -34.159 1.00 74.69 155 LYS A C 1
ATOM 1174 O O . LYS A 1 155 ? 35.819 -4.375 -33.084 1.00 74.69 155 LYS A O 1
ATOM 1179 N N . GLY A 1 156 ? 34.240 -4.827 -34.620 1.00 79.38 156 GLY A N 1
ATOM 1180 C CA . GLY A 1 156 ? 33.527 -5.861 -33.858 1.00 79.38 156 GLY A CA 1
ATOM 1181 C C . GLY A 1 156 ? 32.005 -5.867 -34.051 1.00 79.38 156 GLY A C 1
ATOM 1182 O O . GLY A 1 156 ? 31.332 -6.689 -33.434 1.00 79.38 156 GLY A O 1
ATOM 1183 N N . GLY A 1 157 ? 31.465 -4.971 -34.885 1.00 86.25 157 GLY A N 1
ATOM 1184 C CA . GLY A 1 157 ? 30.062 -4.994 -35.298 1.00 86.25 157 GLY A CA 1
ATOM 1185 C C . GLY A 1 157 ? 29.674 -6.303 -36.001 1.00 86.25 157 GLY A C 1
ATOM 1186 O O . GLY A 1 157 ? 30.386 -6.768 -36.890 1.00 86.25 157 GLY A O 1
ATOM 1187 N N . VAL A 1 158 ? 28.545 -6.893 -35.600 1.00 93.25 158 VAL A N 1
ATOM 1188 C CA . VAL A 1 158 ? 28.019 -8.163 -36.144 1.00 93.25 158 VAL A CA 1
ATOM 1189 C C . VAL A 1 158 ? 26.612 -8.031 -36.739 1.00 93.25 158 VAL A C 1
ATOM 1191 O O . VAL A 1 158 ? 25.975 -9.034 -37.050 1.00 93.25 158 VAL A O 1
ATOM 1194 N N . PHE A 1 159 ? 26.101 -6.806 -36.881 1.00 93.25 159 PHE A N 1
ATOM 1195 C CA . PHE A 1 159 ? 24.803 -6.552 -37.504 1.00 93.25 159 PHE A CA 1
ATOM 1196 C C . PHE A 1 159 ? 24.876 -6.708 -39.032 1.00 93.25 159 PHE A C 1
ATOM 1198 O O . PHE A 1 159 ? 25.738 -6.119 -39.686 1.00 93.25 159 PHE A O 1
ATOM 1205 N N . ASP A 1 160 ? 23.952 -7.475 -39.616 1.00 93.19 160 ASP A N 1
ATOM 1206 C CA . ASP A 1 160 ? 23.849 -7.633 -41.069 1.00 93.19 160 ASP A CA 1
ATOM 1207 C C . ASP A 1 160 ? 23.079 -6.462 -41.694 1.00 93.19 160 ASP A C 1
ATOM 1209 O O . ASP A 1 160 ? 21.847 -6.421 -41.729 1.00 93.19 160 ASP A O 1
ATOM 1213 N N . HIS A 1 161 ? 23.824 -5.501 -42.233 1.00 91.69 161 HIS A N 1
ATOM 1214 C CA . HIS A 1 161 ? 23.242 -4.330 -42.878 1.00 91.69 161 HIS A CA 1
ATOM 1215 C C . HIS A 1 161 ? 22.456 -4.666 -44.153 1.00 91.69 161 HIS A C 1
ATOM 1217 O O . HIS A 1 161 ? 21.553 -3.903 -44.508 1.00 91.69 161 HIS A O 1
ATOM 1223 N N . SER A 1 162 ? 22.740 -5.789 -44.823 1.00 95.00 162 SER A N 1
ATOM 1224 C CA . SER A 1 162 ? 22.104 -6.139 -46.100 1.00 95.00 162 SER A CA 1
ATOM 1225 C C . SER A 1 162 ? 20.600 -6.397 -45.957 1.00 95.00 162 SER A C 1
ATOM 1227 O O . SER A 1 162 ? 19.816 -6.017 -46.830 1.00 95.00 162 SER A O 1
ATOM 1229 N N . ALA A 1 163 ? 20.173 -6.923 -44.805 1.00 94.50 163 ALA A N 1
ATOM 1230 C CA . ALA A 1 163 ? 18.769 -7.166 -44.487 1.00 94.50 163 ALA A CA 1
ATOM 1231 C C . ALA A 1 163 ? 17.933 -5.872 -44.364 1.00 94.50 163 ALA A C 1
ATOM 1233 O O . ALA A 1 163 ? 16.711 -5.892 -44.539 1.00 94.50 163 ALA A O 1
ATOM 1234 N N . SER A 1 164 ? 18.578 -4.729 -44.106 1.00 95.12 164 SER A N 1
ATOM 1235 C CA . SER A 1 164 ? 17.903 -3.454 -43.819 1.00 95.12 164 SER A CA 1
ATOM 1236 C C . SER A 1 164 ? 17.029 -2.967 -44.975 1.00 95.12 164 SER A C 1
ATOM 1238 O O . SER A 1 164 ? 15.902 -2.529 -44.753 1.00 95.12 164 SER A O 1
ATOM 1240 N N . ALA A 1 165 ? 17.518 -3.054 -46.216 1.00 95.12 165 ALA A N 1
ATOM 1241 C CA . ALA A 1 165 ? 16.799 -2.531 -47.380 1.00 95.12 165 ALA A CA 1
ATOM 1242 C C . ALA A 1 165 ? 15.467 -3.267 -47.609 1.00 95.12 165 ALA A C 1
ATOM 1244 O O . ALA A 1 165 ? 14.435 -2.633 -47.842 1.00 95.12 165 ALA A O 1
ATOM 1245 N N . GLY A 1 166 ? 15.482 -4.598 -47.476 1.00 96.38 166 GLY A N 1
ATOM 1246 C CA . GLY A 1 166 ? 14.283 -5.429 -47.572 1.00 96.38 166 GLY A CA 1
ATOM 1247 C C . GLY A 1 166 ? 13.293 -5.144 -46.443 1.00 96.38 166 GLY A C 1
ATOM 1248 O O . GLY A 1 166 ? 12.107 -4.941 -46.707 1.00 96.38 166 GLY A O 1
ATOM 1249 N N . PHE A 1 167 ? 13.783 -5.042 -45.200 1.00 97.12 167 PHE A N 1
ATOM 1250 C CA . PHE A 1 167 ? 12.945 -4.706 -44.047 1.00 97.12 167 PHE A CA 1
ATOM 1251 C C . PHE A 1 167 ? 12.257 -3.345 -44.212 1.00 97.12 167 PHE A C 1
ATOM 1253 O O . PHE A 1 167 ? 11.039 -3.262 -44.075 1.00 97.12 167 PHE A O 1
ATOM 1260 N N . ILE A 1 168 ? 13.003 -2.293 -44.574 1.00 96.44 168 ILE A N 1
ATOM 1261 C CA . ILE A 1 168 ? 12.453 -0.941 -44.773 1.00 96.44 168 ILE A CA 1
ATOM 1262 C C . ILE A 1 168 ? 11.381 -0.944 -45.868 1.00 96.44 168 ILE A C 1
ATOM 1264 O O . ILE A 1 168 ? 10.334 -0.312 -45.715 1.00 96.44 168 ILE A O 1
ATOM 1268 N N . HIS A 1 169 ? 11.627 -1.658 -46.970 1.00 94.94 169 HIS A N 1
ATOM 1269 C CA . HIS A 1 169 ? 10.677 -1.738 -48.073 1.00 94.94 169 HIS A CA 1
ATOM 1270 C C . HIS A 1 169 ? 9.360 -2.398 -47.647 1.00 94.94 169 HIS A C 1
ATOM 1272 O O . HIS A 1 169 ? 8.299 -1.815 -47.866 1.00 94.94 169 HIS A O 1
ATOM 1278 N N . ILE A 1 170 ? 9.431 -3.578 -47.021 1.00 95.81 170 ILE A N 1
ATOM 1279 C CA . ILE A 1 170 ? 8.253 -4.365 -46.628 1.00 95.81 170 ILE A CA 1
ATOM 1280 C C . ILE A 1 170 ? 7.503 -3.693 -45.470 1.00 95.81 170 ILE A C 1
ATOM 1282 O O . ILE A 1 170 ? 6.286 -3.541 -45.542 1.00 95.81 170 ILE A O 1
ATOM 1286 N N . TRP A 1 171 ? 8.207 -3.235 -44.431 1.00 96.44 171 TRP A N 1
ATOM 1287 C CA . TRP A 1 171 ? 7.596 -2.585 -43.264 1.00 96.44 171 TRP A CA 1
ATOM 1288 C C . TRP A 1 171 ? 6.894 -1.270 -43.626 1.00 96.44 171 TRP A C 1
ATOM 1290 O O . TRP A 1 171 ? 5.824 -0.966 -43.106 1.00 96.44 171 TRP A O 1
ATOM 1300 N N . GLY A 1 172 ? 7.472 -0.493 -44.548 1.00 96.31 172 GLY A N 1
ATOM 1301 C CA . GLY A 1 172 ? 6.887 0.764 -45.017 1.00 96.31 172 GLY A CA 1
ATOM 1302 C C . GLY A 1 172 ? 5.778 0.602 -46.062 1.00 96.31 172 GLY A C 1
ATOM 1303 O O . GLY A 1 172 ? 5.122 1.587 -46.403 1.00 96.31 172 GLY A O 1
ATOM 1304 N N . LEU A 1 173 ? 5.567 -0.606 -46.594 1.00 95.50 173 LEU A N 1
ATOM 1305 C CA . LEU A 1 173 ? 4.641 -0.849 -47.700 1.00 95.50 173 LEU A CA 1
ATOM 1306 C C . LEU A 1 173 ? 3.185 -0.446 -47.383 1.00 95.50 173 LEU A C 1
ATOM 1308 O O . LEU A 1 173 ? 2.595 0.242 -48.218 1.00 95.50 173 LEU A O 1
ATOM 1312 N N . PRO A 1 174 ? 2.606 -0.757 -46.200 1.00 96.38 174 PRO A N 1
ATOM 1313 C CA . PRO A 1 174 ? 1.235 -0.351 -45.884 1.00 96.38 174 PRO A CA 1
ATOM 1314 C C . PRO A 1 174 ? 1.051 1.172 -45.877 1.00 96.38 174 PRO A C 1
ATOM 1316 O O . PRO A 1 174 ? 0.097 1.680 -46.462 1.00 96.38 174 PRO A O 1
ATOM 1319 N N . ALA A 1 175 ? 1.997 1.911 -45.287 1.00 94.25 175 ALA A N 1
ATOM 1320 C CA . ALA A 1 175 ? 1.953 3.373 -45.241 1.00 94.25 175 ALA A CA 1
ATOM 1321 C C . ALA A 1 175 ? 2.085 3.998 -46.639 1.00 94.25 175 ALA A C 1
ATOM 1323 O O . ALA A 1 175 ? 1.397 4.969 -46.950 1.00 94.25 175 ALA A O 1
ATOM 1324 N N . LYS A 1 176 ? 2.926 3.421 -47.511 1.00 92.69 176 LYS A N 1
ATOM 1325 C CA . LYS A 1 176 ? 3.049 3.858 -48.911 1.00 92.69 176 LYS A CA 1
ATOM 1326 C C . LYS A 1 176 ? 1.753 3.660 -49.688 1.00 92.69 176 LYS A C 1
ATOM 1328 O O . LYS A 1 176 ? 1.325 4.579 -50.374 1.00 92.69 176 LYS A O 1
ATOM 1333 N N . ILE A 1 177 ? 1.121 2.494 -49.559 1.00 92.75 177 ILE A N 1
ATOM 1334 C CA . ILE A 1 177 ? -0.158 2.208 -50.222 1.00 92.75 177 ILE A CA 1
ATOM 1335 C C . ILE A 1 177 ? -1.242 3.157 -49.705 1.00 92.75 177 ILE A C 1
ATOM 1337 O O . ILE A 1 177 ? -1.976 3.738 -50.499 1.00 92.75 177 ILE A O 1
ATOM 1341 N N . GLN A 1 178 ? -1.309 3.377 -48.388 1.00 92.81 178 GLN A N 1
ATOM 1342 C CA . GLN A 1 178 ? -2.242 4.337 -47.803 1.00 92.81 178 GLN A CA 1
ATOM 1343 C C . GLN A 1 178 ? -2.035 5.742 -48.383 1.00 92.81 178 GLN A C 1
ATOM 1345 O O . GLN A 1 178 ? -2.998 6.365 -48.821 1.00 92.81 178 GLN A O 1
ATOM 1350 N N . ALA A 1 179 ? -0.790 6.221 -48.441 1.00 93.12 179 ALA A N 1
ATOM 1351 C CA . ALA A 1 179 ? -0.464 7.514 -49.035 1.00 93.12 179 ALA A CA 1
ATOM 1352 C C . ALA A 1 179 ? -0.795 7.578 -50.536 1.00 93.12 179 ALA A C 1
ATOM 1354 O O . ALA A 1 179 ? -1.214 8.619 -51.018 1.00 93.12 179 ALA A O 1
ATOM 1355 N N . GLN A 1 180 ? -0.661 6.484 -51.286 1.00 89.94 180 GLN A N 1
ATOM 1356 C CA . GLN A 1 180 ? -1.042 6.451 -52.703 1.00 89.94 180 GLN A CA 1
ATOM 1357 C C . GLN A 1 180 ? -2.558 6.529 -52.902 1.00 89.94 180 GLN A C 1
ATOM 1359 O O . GLN A 1 180 ? -3.023 7.252 -53.775 1.00 89.94 180 GLN A O 1
ATOM 1364 N N . VAL A 1 181 ? -3.327 5.807 -52.086 1.00 89.88 181 VAL A N 1
ATOM 1365 C CA . VAL A 1 181 ? -4.793 5.762 -52.190 1.00 89.88 181 VAL A CA 1
ATOM 1366 C C . VAL A 1 181 ? -5.445 7.031 -51.629 1.00 89.88 181 VAL A C 1
ATOM 1368 O O . VAL A 1 181 ? -6.461 7.475 -52.150 1.00 89.88 181 VAL A O 1
ATOM 1371 N N . GLN A 1 182 ? -4.882 7.614 -50.566 1.00 88.81 182 GLN A N 1
ATOM 1372 C CA . GLN A 1 182 ? -5.478 8.743 -49.835 1.00 88.81 182 GLN A CA 1
ATOM 1373 C C . GLN A 1 182 ? -4.770 10.085 -50.084 1.00 88.81 182 GLN A C 1
ATOM 1375 O O . GLN A 1 182 ? -5.338 11.134 -49.800 1.00 88.81 182 GLN A O 1
ATOM 1380 N N . GLY A 1 183 ? -3.529 10.073 -50.579 1.00 68.88 183 GLY A N 1
ATOM 1381 C CA . GLY A 1 183 ? -2.643 11.242 -50.645 1.00 68.88 183 GLY A CA 1
ATOM 1382 C C . GLY A 1 183 ? -2.642 12.007 -51.967 1.00 68.88 183 GLY A C 1
ATOM 1383 O O . GLY A 1 183 ? -1.788 12.867 -52.149 1.00 68.88 183 GLY A O 1
ATOM 1384 N N . THR A 1 184 ? -3.581 11.749 -52.880 1.00 58.41 184 THR A N 1
ATOM 1385 C CA . THR A 1 184 ? -3.798 12.600 -54.064 1.00 58.41 184 THR A CA 1
ATOM 1386 C C . THR A 1 184 ? -5.273 12.947 -54.240 1.00 58.41 184 THR A C 1
ATOM 1388 O O . THR A 1 184 ? -5.997 12.394 -55.058 1.00 58.41 184 THR A O 1
ATOM 1391 N N . GLY A 1 185 ? -5.695 13.933 -53.452 1.00 55.22 185 GLY A N 1
ATOM 1392 C CA . GLY A 1 185 ? -6.787 14.840 -53.778 1.00 55.22 185 GLY A CA 1
ATOM 1393 C C . GLY A 1 185 ? -6.301 16.270 -53.553 1.00 55.22 185 GLY A C 1
ATOM 1394 O O . GLY A 1 185 ? -6.504 16.810 -52.472 1.00 55.22 185 GLY A O 1
ATOM 1395 N N . GLY A 1 186 ? -5.622 16.854 -54.547 1.00 54.78 186 GLY A N 1
ATOM 1396 C CA . GLY A 1 186 ? -5.336 18.293 -54.587 1.00 54.78 186 GLY A CA 1
ATOM 1397 C C . GLY A 1 186 ? -3.868 18.700 -54.474 1.00 54.78 186 GLY A C 1
ATOM 1398 O O . GLY A 1 186 ? -3.479 19.290 -53.476 1.00 54.78 186 GLY A O 1
ATOM 1399 N N . LEU A 1 187 ? -3.088 18.467 -55.528 1.00 55.41 187 LEU A N 1
ATOM 1400 C CA . LEU A 1 187 ? -2.044 19.398 -55.973 1.00 55.41 187 LEU A CA 1
ATOM 1401 C C . LEU A 1 187 ? -2.055 19.360 -57.508 1.00 55.41 187 LEU A C 1
ATOM 1403 O O . LEU A 1 187 ? -1.261 18.663 -58.131 1.00 55.41 187 LEU A O 1
ATOM 1407 N N . GLU A 1 188 ? -3.045 20.034 -58.100 1.00 46.16 188 GLU A N 1
ATOM 1408 C CA . GLU A 1 188 ? -2.976 20.444 -59.504 1.00 46.16 188 GLU A CA 1
ATOM 1409 C C . GLU A 1 188 ? -1.894 21.526 -59.614 1.00 46.16 188 GLU A C 1
ATOM 1411 O O . GLU A 1 188 ? -1.913 22.512 -58.875 1.00 46.16 188 GLU A O 1
ATOM 1416 N N . GLU A 1 189 ? -0.920 21.293 -60.492 1.00 46.31 189 GLU A N 1
ATOM 1417 C CA . GLU A 1 189 ? 0.088 22.272 -60.893 1.00 46.31 189 GLU A CA 1
ATOM 1418 C C . GLU A 1 189 ? -0.613 23.439 -61.609 1.00 46.31 189 GLU A C 1
ATOM 1420 O O . GLU A 1 189 ? -1.282 23.236 -62.624 1.00 46.31 189 GLU A O 1
ATOM 1425 N N . GLY A 1 190 ? -0.489 24.645 -61.048 1.00 38.75 190 GLY A N 1
ATOM 1426 C CA . GLY A 1 190 ? -0.829 25.914 -61.698 1.00 38.75 190 GLY A CA 1
ATOM 1427 C C . GLY A 1 190 ? 0.402 26.590 -62.278 1.00 38.75 190 GLY A C 1
ATOM 1428 O O . GLY A 1 190 ? 1.501 26.387 -61.710 1.00 38.75 190 GLY A O 1
#

Radius of gyration: 29.95 Å; chains: 1; bounding box: 63×38×89 Å

Foldseek 3Di:
DAFEEEEAFDLDPVSLLVCVVCCVVRVHAYEYEYEPLPPDPDCPNVQVSNVVSPHPYYHYHYCNVVLCVVFVVVLVVVVPDDVNHHSCVVPSCVVVSVVVQVVVCVVVVGPYYHYDDDPDDDPDDDDDDPPPDDDDPDDDDPPDPDDCLCVDPPPRNDHDPVVVVVCCCVVCVVVVVCCVVPVDDDDDDD

Sequence (190 aa):
MSGKVILAYSGGLDTSVAIGWLKERYGMEVVTLTVDVGNEPDFSAIRQKALDAGAVKVVVREAKEEFVRRFVFPALQADAIYEGQYPLISALSRPLIAELLVETARAEGASAVAHGCTGKGNDQVRLKLYKGSSMVVGRKSPFSLYSYGLATYDKGGVFDHSASAGFIHIWGLPAKIQAQVQGTGGLEEG